Protein AF-I0ZAG9-F1 (afdb_monomer_lite)

Sequence (282 aa):
MAILCVGSPEVMTLVYKAVQRGYAVVAVGAHRGGDKWRCYQTHWPPEEYHEISGIIKVMKHLMTERKWWHLPRYAFGSSSGGCIALELALRFPLQASLSSQLQYFPPISRFLDFAGTVTRKIELKPYALTPQFFAGRMRGVSAEISQQIFARLQAIHVIDENGLCIWEKCENCWDPLYETVKSSLWDLFPQWEDLHYDAAFKEMLWASEGVHETTSEYTDDIIDFFEDTVSAAPSMAADHPALHGGSAAHESLAAAAFLDGRKSILPDMQRPNHRRMKALHD

Organism: Coccomyxa subellipsoidea (strain C-169) (NCBI:txid574566)

InterPro domains:
  IPR029058 Alpha/Beta hydrolase fold [G3DSA:3.40.50.1820] (6-167)
  IPR029058 Alpha/Beta hydrolase fold [SSF53474] (14-111)

Secondary structure (DSSP, 8-state):
--------HHHHHHHHHHHHTTPPP--------SSS--PPP--SS-TT-HHHHHHHHHHHHHHHHTTGGGS--EEEEETHHHHHHHHHHHHS--SEEEEE--SS--THHHHHHHTT-EEEEE-PPPPP--HHHHHHHSTT--HHHHHHHHHHHHHTTSB-TTS-B-S---TTSHHHHHHHHHHHHGGG-TTTTTTTHHHHHHHHHHHHHT-S---GGGHHHHHHHHHHHHHHS----S----SSS-THHHHHHHHHHHHHHTTTS----PPP----PPP---

Radius of gyration: 22.08 Å; chains: 1; bounding box: 64×38×60 Å

Foldseek 3Di:
DDDDDPDDPLVVLLVVVCVVVVDDDDDDAADPDDDDRDQQDQDPPPPDSVVLVVVQVVVVVCCVVVVVPQPAAEQEDEASSLSSQLVNLLVPPHLEYEYEADPDPDPSCVVSVVVNYHYDYDQDDADQLALCVCCVQAPPQDSVNSVLLQVLCVVLQQADPRRAGPDPPDPPCLVVVLVSSCVSCCVVCVPCPVRVVSVVVSVNSCSSVSHGDSGNVCSVVVVVVSVVSVVVDDNPPPPPPPPPDDPPPSVVVSVVVVVVCVVPPDDPCDDPDPDDDDDDDD

pLDDT: mean 76.98, std 20.06, range [24.48, 98.38]

Structure (mmCIF, N/CA/C/O backbone):
data_AF-I0ZAG9-F1
#
_entry.id   AF-I0ZAG9-F1
#
loop_
_atom_site.group_PDB
_atom_site.id
_atom_site.type_symbol
_atom_site.label_atom_id
_atom_site.label_alt_id
_atom_site.label_comp_id
_atom_site.label_asym_id
_atom_site.label_entity_id
_atom_site.label_seq_id
_atom_site.pdbx_PDB_ins_code
_atom_site.Cartn_x
_atom_site.Cartn_y
_atom_site.Cartn_z
_atom_site.occupancy
_atom_site.B_iso_or_equiv
_atom_site.auth_seq_id
_atom_site.auth_comp_id
_atom_site.auth_asym_id
_atom_site.auth_atom_id
_atom_site.pdbx_PDB_model_num
ATOM 1 N N . MET A 1 1 ? -20.455 18.352 2.635 1.00 24.48 1 MET A N 1
ATOM 2 C CA . MET A 1 1 ? -19.385 18.474 1.623 1.00 24.48 1 MET A CA 1
ATOM 3 C C . MET A 1 1 ? -18.602 17.169 1.636 1.00 24.48 1 MET A C 1
ATOM 5 O O . MET A 1 1 ? -17.934 16.908 2.625 1.00 24.48 1 MET A O 1
ATOM 9 N N . ALA A 1 2 ? -18.777 16.307 0.631 1.00 24.88 2 ALA A N 1
ATOM 10 C CA . ALA A 1 2 ? -18.029 15.054 0.525 1.00 24.88 2 ALA A CA 1
ATOM 11 C C . ALA A 1 2 ? -16.777 15.322 -0.315 1.00 24.88 2 ALA A C 1
ATOM 13 O O . ALA A 1 2 ? -16.885 15.659 -1.491 1.00 24.88 2 ALA A O 1
ATOM 14 N N . ILE A 1 3 ? -15.599 15.243 0.301 1.00 27.61 3 ILE A N 1
ATOM 15 C CA . ILE A 1 3 ? -14.334 15.263 -0.433 1.00 27.61 3 ILE A CA 1
ATOM 16 C C . ILE A 1 3 ? -14.136 13.836 -0.943 1.00 27.61 3 ILE A C 1
ATOM 18 O O . ILE A 1 3 ? -13.877 12.928 -0.158 1.00 27.61 3 ILE A O 1
ATOM 22 N N . LEU A 1 4 ? -14.329 13.631 -2.245 1.00 33.69 4 LEU A N 1
ATOM 23 C CA . LEU A 1 4 ? -14.059 12.357 -2.902 1.00 33.69 4 LEU A CA 1
ATOM 24 C C . LEU A 1 4 ? -12.537 12.220 -3.060 1.00 33.69 4 LEU A C 1
ATOM 26 O O . LEU A 1 4 ? -11.958 12.747 -4.007 1.00 33.69 4 LEU A O 1
ATOM 30 N N . CYS A 1 5 ? -11.874 11.545 -2.120 1.00 43.56 5 CYS A N 1
ATOM 31 C CA . CYS A 1 5 ? -10.565 10.964 -2.409 1.00 43.56 5 CYS A CA 1
ATOM 32 C C . CYS A 1 5 ? -10.791 9.827 -3.408 1.00 43.56 5 CYS A C 1
ATOM 34 O O . CYS A 1 5 ? -11.438 8.837 -3.071 1.00 43.56 5 CYS A O 1
ATOM 36 N N . VAL A 1 6 ? -10.277 9.966 -4.630 1.00 51.72 6 VAL A N 1
ATOM 37 C CA . VAL A 1 6 ? -10.147 8.825 -5.538 1.00 51.72 6 VAL A CA 1
ATOM 38 C C . VAL A 1 6 ? -9.018 7.972 -4.963 1.00 51.72 6 VAL A C 1
ATOM 40 O O . VAL A 1 6 ? -7.860 8.378 -5.008 1.00 51.72 6 VAL A O 1
ATOM 43 N N . GLY A 1 7 ? -9.368 6.866 -4.303 1.00 63.38 7 GLY A N 1
ATOM 44 C CA . GLY A 1 7 ? -8.381 5.913 -3.794 1.00 63.38 7 GLY A CA 1
ATOM 45 C C . GLY A 1 7 ? -7.591 5.288 -4.944 1.00 63.38 7 GLY A C 1
ATOM 46 O O . GLY A 1 7 ? -8.075 5.253 -6.077 1.00 63.38 7 GLY A O 1
ATOM 47 N N . SER A 1 8 ? -6.387 4.783 -4.662 1.00 73.69 8 SER A N 1
ATOM 48 C CA . SER A 1 8 ? -5.662 3.956 -5.633 1.00 73.69 8 SER A CA 1
ATOM 49 C C . SER A 1 8 ? -6.513 2.732 -6.026 1.00 73.69 8 SER A C 1
ATOM 51 O O . SER A 1 8 ? -7.407 2.345 -5.261 1.00 73.69 8 SER A O 1
ATOM 53 N N . PRO A 1 9 ? -6.287 2.102 -7.193 1.00 77.06 9 PRO A N 1
ATOM 54 C CA . PRO A 1 9 ? -7.020 0.897 -7.598 1.00 77.06 9 PRO A CA 1
ATOM 55 C C . PRO A 1 9 ? -7.047 -0.204 -6.524 1.00 77.06 9 PRO A C 1
ATOM 57 O O . PRO A 1 9 ? -8.051 -0.900 -6.358 1.00 77.06 9 PRO A O 1
ATOM 60 N N . GLU A 1 10 ? -5.979 -0.325 -5.743 1.00 81.88 10 GLU A N 1
ATOM 61 C CA . GLU A 1 10 ? -5.837 -1.287 -4.653 1.00 81.88 10 GLU A CA 1
ATOM 62 C C . GLU A 1 10 ? -6.733 -0.917 -3.469 1.00 81.88 10 GLU A C 1
ATOM 64 O O . GLU A 1 10 ? -7.493 -1.758 -2.987 1.00 81.88 10 GLU A O 1
ATOM 69 N N . VAL A 1 11 ? -6.737 0.358 -3.059 1.00 84.56 11 VAL A N 1
ATOM 70 C CA . VAL A 1 11 ? -7.664 0.864 -2.032 1.00 84.56 11 VAL A CA 1
ATOM 71 C C . VAL A 1 11 ? -9.111 0.701 -2.492 1.00 84.56 11 VAL A C 1
ATOM 73 O O . VAL A 1 11 ? -9.967 0.294 -1.710 1.00 84.56 11 VAL A O 1
ATOM 76 N N . MET A 1 12 ? -9.400 0.967 -3.766 1.00 88.06 12 MET A N 1
ATOM 77 C CA . MET A 1 12 ? -10.738 0.775 -4.326 1.00 88.06 12 MET A CA 1
ATOM 78 C C . MET A 1 12 ? -11.147 -0.699 -4.337 1.00 88.06 12 MET A C 1
ATOM 80 O O . MET A 1 12 ? -12.308 -1.000 -4.068 1.00 88.06 12 MET A O 1
ATOM 84 N N . THR A 1 13 ? -10.209 -1.618 -4.579 1.00 89.06 13 THR A N 1
ATOM 85 C CA . THR A 1 13 ? -10.463 -3.063 -4.489 1.00 89.06 13 THR A CA 1
ATOM 86 C C . THR A 1 13 ? -10.772 -3.485 -3.053 1.00 89.06 13 THR A C 1
ATOM 88 O O . THR A 1 13 ? -11.741 -4.214 -2.836 1.00 89.06 13 THR A O 1
ATOM 91 N N . LEU A 1 14 ? -10.020 -2.970 -2.073 1.00 89.75 14 LEU A N 1
ATOM 92 C CA . LEU A 1 14 ? -10.294 -3.173 -0.648 1.00 89.75 14 LEU A CA 1
ATOM 93 C C . LEU A 1 14 ? -11.691 -2.671 -0.266 1.00 89.75 14 LEU A C 1
ATOM 95 O O . LEU A 1 14 ? -12.472 -3.416 0.322 1.00 89.75 14 LEU A O 1
ATOM 99 N N . VAL A 1 15 ? -12.032 -1.435 -0.646 1.00 91.81 15 VAL A N 1
ATOM 100 C CA . VAL A 1 15 ? -13.360 -0.847 -0.401 1.00 91.81 15 VAL A CA 1
ATOM 101 C C . VAL A 1 15 ? -14.453 -1.698 -1.045 1.00 91.81 15 VAL A C 1
ATOM 103 O O . VAL A 1 15 ? -15.440 -2.019 -0.388 1.00 91.81 15 VAL A O 1
ATOM 106 N N . TYR A 1 16 ? -14.279 -2.080 -2.311 1.00 93.25 16 TYR A N 1
ATOM 107 C CA . TYR A 1 16 ? -15.258 -2.868 -3.053 1.00 93.25 16 TYR A CA 1
ATOM 108 C C . TYR A 1 16 ? -15.518 -4.221 -2.383 1.00 93.25 16 TYR A C 1
ATOM 110 O O . TYR A 1 16 ? -16.668 -4.539 -2.084 1.00 93.25 16 TYR A O 1
ATOM 118 N N . LYS A 1 17 ? -14.461 -4.982 -2.079 1.00 94.75 17 LYS A N 1
ATOM 119 C CA . LYS A 1 17 ? -14.576 -6.290 -1.421 1.00 94.75 17 LYS A CA 1
ATOM 120 C C . LYS A 1 17 ? -15.157 -6.180 -0.009 1.00 94.75 17 LYS A C 1
ATOM 122 O O . LYS A 1 17 ? -16.024 -6.971 0.352 1.00 94.75 17 LYS A O 1
ATOM 127 N N . ALA A 1 18 ? -14.762 -5.168 0.766 1.00 94.75 18 ALA A N 1
ATOM 128 C CA . ALA A 1 18 ? -15.335 -4.925 2.089 1.00 94.75 18 ALA A CA 1
ATOM 129 C C . ALA A 1 18 ? -16.843 -4.624 2.006 1.00 94.75 18 ALA A C 1
ATOM 131 O O . ALA A 1 18 ? -17.637 -5.222 2.732 1.00 94.75 18 ALA A O 1
ATOM 132 N N . VAL A 1 19 ? -17.270 -3.763 1.076 1.00 95.69 19 VAL A N 1
ATOM 133 C CA . VAL A 1 19 ? -18.697 -3.469 0.858 1.00 95.69 19 VAL A CA 1
ATOM 134 C C . VAL A 1 19 ? -19.464 -4.716 0.413 1.00 95.69 19 VAL A C 1
ATOM 136 O O . VAL A 1 19 ? -20.560 -4.960 0.917 1.00 95.69 19 VAL A O 1
ATOM 139 N N . GLN A 1 20 ? -18.895 -5.545 -0.472 1.00 96.31 20 GLN A N 1
ATOM 140 C CA . GLN A 1 20 ? -19.500 -6.826 -0.862 1.00 96.31 20 GLN A CA 1
ATOM 141 C C . GLN A 1 20 ? -19.696 -7.777 0.327 1.00 96.31 20 GLN A C 1
ATOM 143 O O . GLN A 1 20 ? -20.655 -8.547 0.335 1.00 96.31 20 GLN A O 1
ATOM 148 N N . ARG A 1 21 ? -18.831 -7.691 1.343 1.00 96.00 21 ARG A N 1
ATOM 149 C CA . ARG A 1 21 ? -18.928 -8.451 2.600 1.00 96.00 21 ARG A CA 1
ATOM 150 C C . ARG A 1 21 ? -19.760 -7.748 3.680 1.00 96.00 21 ARG A C 1
ATOM 152 O O . ARG A 1 21 ? -19.778 -8.179 4.826 1.00 96.00 21 ARG A O 1
ATOM 159 N N . GLY A 1 22 ? -20.485 -6.684 3.326 1.00 96.19 22 GLY A N 1
ATOM 160 C CA . GLY A 1 22 ? -21.439 -6.014 4.215 1.00 96.19 22 GLY A CA 1
ATOM 161 C C . GLY A 1 22 ? -20.834 -4.953 5.136 1.00 96.19 22 GLY A C 1
ATOM 162 O O . GLY A 1 22 ? -21.511 -4.488 6.053 1.00 96.19 22 GLY A O 1
ATOM 163 N N . TYR A 1 23 ? -19.588 -4.536 4.903 1.00 96.38 23 TYR A N 1
ATOM 164 C CA . TYR A 1 23 ? -18.950 -3.491 5.700 1.00 96.38 23 TYR A CA 1
ATOM 165 C C . TYR A 1 23 ? -19.402 -2.090 5.279 1.00 96.38 23 TYR A C 1
ATOM 167 O O . TYR A 1 23 ? -19.504 -1.765 4.094 1.00 96.38 23 TYR A O 1
ATOM 175 N N . ALA A 1 24 ? -19.566 -1.212 6.269 1.00 96.00 24 ALA A N 1
ATOM 176 C CA . ALA A 1 24 ? -19.534 0.228 6.049 1.00 96.00 24 ALA A CA 1
ATOM 177 C C . ALA A 1 24 ? -18.075 0.707 6.101 1.00 96.00 24 ALA A C 1
ATOM 179 O O . ALA A 1 24 ? -17.412 0.569 7.128 1.00 96.00 24 ALA A O 1
ATOM 180 N N . VAL A 1 25 ? -17.573 1.276 5.003 1.00 94.12 25 VAL A N 1
ATOM 181 C CA . VAL A 1 25 ? -16.166 1.692 4.892 1.00 94.12 25 VAL A CA 1
ATOM 182 C C . VAL A 1 25 ? -16.027 3.200 5.086 1.00 94.12 25 VAL A C 1
ATOM 184 O O . VAL A 1 25 ? -16.736 3.986 4.457 1.00 94.12 25 VAL A O 1
ATOM 187 N N . VAL A 1 26 ? -15.085 3.607 5.941 1.00 92.81 26 VAL A N 1
ATOM 188 C CA . VAL A 1 26 ? -14.745 5.013 6.195 1.00 92.81 26 VAL A CA 1
ATOM 189 C C . VAL A 1 26 ? -13.297 5.247 5.790 1.00 92.81 26 VAL A C 1
ATOM 191 O O . VAL A 1 26 ? -12.377 4.795 6.465 1.00 92.81 26 VAL A O 1
ATOM 194 N N . ALA A 1 27 ? -13.096 5.965 4.687 1.00 90.38 27 ALA A N 1
ATOM 195 C CA . ALA A 1 27 ? -11.771 6.402 4.271 1.00 90.38 27 ALA A CA 1
ATOM 196 C C . ALA A 1 27 ? -11.410 7.712 4.979 1.00 90.38 27 ALA A C 1
ATOM 198 O O . ALA A 1 27 ? -12.159 8.691 4.939 1.00 90.38 27 ALA A O 1
ATOM 199 N N . VAL A 1 28 ? -10.243 7.728 5.610 1.00 88.12 28 VAL A N 1
ATOM 200 C CA . VAL A 1 28 ? -9.684 8.898 6.280 1.00 88.12 28 VAL A CA 1
ATOM 201 C C . VAL A 1 28 ? -8.434 9.303 5.512 1.00 88.12 28 VAL A C 1
ATOM 203 O O . VAL A 1 28 ? -7.638 8.448 5.146 1.00 88.12 28 VAL A O 1
ATOM 206 N N . GLY A 1 29 ? -8.281 10.596 5.232 1.00 84.06 29 GLY A N 1
ATOM 207 C CA . GLY A 1 29 ? -7.072 11.150 4.620 1.00 84.06 29 GLY A CA 1
ATOM 208 C C . GLY A 1 29 ? -6.227 11.910 5.638 1.00 84.06 29 GLY A C 1
ATOM 209 O O . GLY A 1 29 ? -6.738 12.347 6.673 1.00 84.06 29 GLY A O 1
ATOM 210 N N . ALA A 1 30 ? -4.941 12.090 5.340 1.00 80.44 30 ALA A N 1
ATOM 211 C CA . ALA A 1 30 ? -4.077 12.980 6.107 1.00 80.44 30 ALA A CA 1
ATOM 212 C C . ALA A 1 30 ? -4.574 14.434 6.025 1.00 80.44 30 ALA A C 1
ATOM 214 O O . ALA A 1 30 ? -5.208 14.848 5.045 1.00 80.44 30 ALA A O 1
ATOM 215 N N . HIS A 1 31 ? -4.297 15.222 7.066 1.00 76.00 31 HIS A N 1
ATOM 216 C CA . HIS A 1 31 ? -4.686 16.627 7.097 1.00 76.00 31 HIS A CA 1
ATOM 217 C C . HIS A 1 31 ? -3.985 17.405 5.967 1.00 76.00 31 HIS A C 1
ATOM 219 O O . HIS A 1 31 ? -2.758 17.425 5.869 1.00 76.00 31 HIS A O 1
ATOM 225 N N . ARG A 1 32 ? -4.762 18.070 5.099 1.00 66.38 32 ARG A N 1
ATOM 226 C CA . ARG A 1 32 ? -4.228 18.907 4.011 1.00 66.38 32 ARG A CA 1
ATOM 227 C C . ARG A 1 32 ? -3.767 20.266 4.550 1.00 66.38 32 ARG A C 1
ATOM 229 O O . ARG A 1 32 ? -4.512 21.239 4.504 1.00 66.38 32 ARG A O 1
ATOM 236 N N . GLY A 1 33 ? -2.535 20.333 5.049 1.00 52.91 33 GLY A N 1
ATOM 237 C CA . GLY A 1 33 ? -1.841 21.592 5.340 1.00 52.91 33 GLY A CA 1
ATOM 238 C C . GLY A 1 33 ? -0.990 22.064 4.150 1.00 52.91 33 GLY A C 1
ATOM 239 O O . GLY A 1 33 ? 0.192 21.722 4.071 1.00 52.91 33 GLY A O 1
ATOM 240 N N . GLY A 1 34 ? -1.567 22.854 3.236 1.00 52.34 34 GLY A N 1
ATOM 241 C CA . GLY A 1 34 ? -0.883 23.418 2.053 1.00 52.34 34 GLY A CA 1
ATOM 242 C C . GLY A 1 34 ? -0.768 22.472 0.844 1.00 52.34 34 GLY A C 1
ATOM 243 O O . GLY A 1 34 ? -1.058 21.284 0.958 1.00 52.34 34 GLY A O 1
ATOM 244 N N . ASP A 1 35 ? -0.351 23.016 -0.310 1.00 47.56 35 ASP A N 1
ATOM 245 C CA . ASP A 1 35 ? -0.412 22.435 -1.677 1.00 47.56 35 ASP A CA 1
ATOM 246 C C . ASP A 1 35 ? 0.429 21.165 -1.944 1.00 47.56 35 ASP A C 1
ATOM 248 O O . ASP A 1 35 ? 0.822 20.897 -3.079 1.00 47.56 35 ASP A O 1
ATOM 252 N N . LYS A 1 36 ? 0.733 20.344 -0.936 1.00 54.84 36 LYS A N 1
ATOM 253 C CA . LYS A 1 36 ? 1.470 19.088 -1.132 1.00 54.84 36 LYS A CA 1
ATOM 254 C C . LYS A 1 36 ? 0.778 17.929 -0.431 1.00 54.84 36 LYS A C 1
ATOM 256 O O . LYS A 1 36 ? 0.351 18.044 0.715 1.00 54.84 36 LYS A O 1
ATOM 261 N N . TRP A 1 37 ? 0.690 16.804 -1.138 1.00 56.44 37 TRP A N 1
ATOM 262 C CA . TRP A 1 37 ? 0.334 15.502 -0.585 1.00 56.44 37 TRP A CA 1
ATOM 263 C C . TRP A 1 37 ? 1.239 15.210 0.615 1.00 56.44 37 TRP A C 1
ATOM 265 O O . TRP A 1 37 ? 2.457 15.145 0.463 1.00 56.44 37 TRP A O 1
ATOM 275 N N . ARG A 1 38 ? 0.665 15.094 1.817 1.00 68.25 38 ARG A N 1
ATOM 276 C CA . ARG A 1 38 ? 1.411 14.719 3.022 1.00 68.25 38 ARG A CA 1
ATOM 277 C C . ARG A 1 38 ? 1.011 13.310 3.433 1.00 68.25 38 ARG A C 1
ATOM 279 O O . ARG A 1 38 ? -0.178 13.016 3.531 1.00 68.25 38 ARG A O 1
ATOM 286 N N . CYS A 1 39 ? 2.011 12.464 3.665 1.00 76.19 39 CYS A N 1
ATOM 287 C CA . CYS A 1 39 ? 1.838 11.255 4.462 1.00 76.19 39 CYS A CA 1
ATOM 288 C C . CYS A 1 39 ? 1.379 11.639 5.872 1.00 76.19 39 CYS A C 1
ATOM 290 O O . CYS A 1 39 ? 1.571 12.781 6.304 1.00 76.19 39 CYS A O 1
ATOM 292 N N . TYR A 1 40 ? 0.800 10.685 6.595 1.00 81.56 40 TYR A N 1
ATOM 293 C CA . TYR A 1 40 ? 0.573 10.888 8.019 1.00 81.56 40 TYR A CA 1
ATOM 294 C C . TYR A 1 40 ? 1.904 11.093 8.735 1.00 81.56 40 TYR A C 1
ATOM 296 O O . TYR A 1 40 ? 2.921 10.512 8.345 1.00 81.56 40 TYR A O 1
ATOM 304 N N . GLN A 1 41 ? 1.902 11.907 9.786 1.00 77.00 41 GLN A N 1
ATOM 305 C CA . GLN A 1 41 ? 3.044 11.970 10.688 1.00 77.00 41 GLN A CA 1
ATOM 306 C C . GLN A 1 41 ? 3.346 10.558 11.221 1.00 77.00 41 GLN A C 1
ATOM 308 O O . GLN A 1 41 ? 2.427 9.829 11.560 1.00 77.00 41 GLN A O 1
ATOM 313 N N . THR A 1 42 ? 4.615 10.143 11.246 1.00 72.12 42 THR A N 1
ATOM 314 C CA . THR A 1 42 ? 5.039 8.810 11.738 1.00 72.12 42 THR A CA 1
ATOM 315 C C . THR A 1 42 ? 6.031 8.885 12.897 1.00 72.12 42 THR A C 1
ATOM 317 O O . THR A 1 42 ? 6.491 7.858 13.394 1.00 72.12 42 THR A O 1
ATOM 320 N N . HIS A 1 43 ? 6.373 10.095 13.351 1.00 72.81 43 HIS A N 1
ATOM 321 C CA . HIS A 1 43 ? 7.330 10.307 14.434 1.00 72.81 43 HIS A CA 1
ATOM 322 C C . HIS A 1 43 ? 6.827 9.690 15.738 1.00 72.81 43 HIS A C 1
ATOM 324 O O . HIS A 1 43 ? 5.681 9.894 16.119 1.00 72.81 43 HIS A O 1
ATOM 330 N N . TRP A 1 44 ? 7.696 8.972 16.443 1.00 63.62 44 TRP A N 1
ATOM 331 C CA . TRP A 1 44 ? 7.408 8.385 17.748 1.00 63.62 44 TRP A CA 1
ATOM 332 C C . TRP A 1 44 ? 8.368 8.966 18.800 1.00 63.62 44 TRP A C 1
ATOM 334 O O . TRP A 1 44 ? 9.561 9.082 18.505 1.00 63.62 44 TRP A O 1
ATOM 344 N N . PRO A 1 45 ? 7.916 9.290 20.029 1.00 63.50 45 PRO A N 1
ATOM 345 C CA . PRO A 1 45 ? 6.572 9.094 20.584 1.00 63.50 45 PRO A CA 1
ATOM 346 C C . PRO A 1 45 ? 5.517 10.077 20.037 1.00 63.50 45 PRO A C 1
ATOM 348 O O . PRO A 1 45 ? 5.866 11.150 19.548 1.00 63.50 45 PRO A O 1
ATOM 351 N N . PRO A 1 46 ? 4.219 9.732 20.119 1.00 62.06 46 PRO A N 1
ATOM 352 C CA . PRO A 1 46 ? 3.153 10.397 19.377 1.00 62.06 46 PRO A CA 1
ATOM 353 C C . PRO A 1 46 ? 2.598 11.662 20.034 1.00 62.06 46 PRO A C 1
ATOM 355 O O . PRO A 1 46 ? 1.397 11.934 19.947 1.00 62.06 46 PRO A O 1
ATOM 358 N N . GLU A 1 47 ? 3.457 12.427 20.701 1.00 60.12 47 GLU A N 1
ATOM 359 C CA . GLU A 1 47 ? 3.055 13.529 21.583 1.00 60.12 47 GLU A CA 1
ATOM 360 C C . GLU A 1 47 ? 2.307 14.650 20.821 1.00 60.12 47 GLU A C 1
ATOM 362 O O . GLU A 1 47 ? 1.561 15.406 21.435 1.00 60.12 47 GLU A O 1
ATOM 367 N N . GLU A 1 48 ? 2.372 14.676 19.479 1.00 64.31 48 GLU A N 1
ATOM 368 C CA . GLU A 1 48 ? 1.682 15.662 18.630 1.00 64.31 48 GLU A CA 1
ATOM 369 C C . GLU A 1 48 ? 1.033 15.082 17.351 1.00 64.31 48 GLU A C 1
ATOM 371 O O . GLU A 1 48 ? 1.010 15.736 16.306 1.00 64.31 48 GLU A O 1
ATOM 376 N N . TYR A 1 49 ? 0.462 13.868 17.392 1.00 72.38 49 TYR A N 1
ATOM 377 C CA . TYR A 1 49 ? -0.406 13.405 16.288 1.00 72.38 49 TYR A CA 1
ATOM 378 C C . TYR A 1 49 ? -1.728 14.178 16.289 1.00 72.38 49 TYR A C 1
ATOM 380 O O . TYR A 1 49 ? -2.771 13.700 16.754 1.00 72.38 49 TYR A O 1
ATOM 388 N N . HIS A 1 50 ? -1.682 15.399 15.772 1.00 79.56 50 HIS A N 1
ATOM 389 C CA . HIS A 1 50 ? -2.838 16.266 15.618 1.00 79.56 50 HIS A CA 1
ATOM 390 C C . HIS A 1 50 ? -3.920 15.593 14.758 1.00 79.56 50 HIS A C 1
ATOM 392 O O . HIS A 1 50 ? -5.111 15.759 15.047 1.00 79.56 50 HIS A O 1
ATOM 398 N N . GLU A 1 51 ? -3.537 14.749 13.790 1.00 85.50 51 GLU A N 1
ATOM 399 C CA . GLU A 1 51 ? -4.480 14.000 12.960 1.00 85.50 51 GLU A CA 1
ATOM 400 C C . GLU A 1 51 ? -5.335 13.042 13.791 1.00 85.50 51 GLU A C 1
ATOM 402 O O . GLU A 1 51 ? -6.551 13.034 13.621 1.00 85.50 51 GLU A O 1
ATOM 407 N N . ILE A 1 52 ? -4.754 12.296 14.738 1.00 88.50 52 ILE A N 1
ATOM 408 C CA . ILE A 1 52 ? -5.489 11.286 15.520 1.00 88.50 52 ILE A CA 1
ATOM 409 C C . ILE A 1 52 ? -6.660 11.910 16.285 1.00 88.50 52 ILE A C 1
ATOM 411 O O . ILE A 1 52 ? -7.764 11.362 16.278 1.00 88.50 52 ILE A O 1
ATOM 415 N N . SER A 1 53 ? -6.462 13.085 16.888 1.00 88.44 53 SER A N 1
ATOM 416 C CA . SER A 1 53 ? -7.544 13.794 17.586 1.00 88.44 53 SER A CA 1
ATOM 417 C C . SER A 1 53 ? -8.699 14.166 16.642 1.00 88.44 53 SER A C 1
ATOM 419 O O . SER A 1 53 ? -9.875 13.986 16.979 1.00 88.44 53 SER A O 1
ATOM 421 N N . GLY A 1 54 ? -8.371 14.614 15.426 1.00 90.00 54 GLY A N 1
ATOM 422 C CA . GLY A 1 54 ? -9.337 14.924 14.376 1.00 90.00 54 GLY A CA 1
ATOM 423 C C . GLY A 1 54 ? -10.080 13.680 13.893 1.00 90.00 54 GLY A C 1
ATOM 424 O O . GLY A 1 54 ? -11.308 13.703 13.792 1.00 90.00 54 GLY A O 1
ATOM 425 N N . ILE A 1 55 ? -9.358 12.579 13.674 1.00 91.50 55 ILE A N 1
ATOM 426 C CA . ILE A 1 55 ? -9.919 11.286 13.261 1.00 91.50 55 ILE A CA 1
ATOM 427 C C . ILE A 1 55 ? -10.906 10.779 14.312 1.00 91.50 55 ILE A C 1
ATOM 429 O O . ILE A 1 55 ? -12.049 10.476 13.978 1.00 91.50 55 ILE A O 1
ATOM 433 N N . ILE A 1 56 ? -10.523 10.773 15.592 1.00 93.19 56 ILE A N 1
ATOM 434 C CA . ILE A 1 56 ? -11.401 10.353 16.694 1.00 93.19 56 ILE A CA 1
ATOM 435 C C . ILE A 1 56 ? -12.663 11.217 16.749 1.00 93.19 56 ILE A C 1
ATOM 437 O O . ILE A 1 56 ? -13.763 10.687 16.916 1.00 93.19 56 ILE A O 1
ATOM 441 N N . LYS A 1 57 ? -12.534 12.540 16.591 1.00 93.50 57 LYS A N 1
ATOM 442 C CA . LYS A 1 57 ? -13.684 13.454 16.577 1.00 93.50 57 LYS A CA 1
ATOM 443 C C . LYS A 1 57 ? -14.655 13.119 15.441 1.00 93.50 57 LYS A C 1
ATOM 445 O O . LYS A 1 57 ? -15.859 13.036 15.685 1.00 93.50 57 LYS A O 1
ATOM 450 N N . VAL A 1 58 ? -14.142 12.897 14.229 1.00 92.12 58 VAL A N 1
ATOM 451 C CA . VAL A 1 58 ? -14.953 12.521 13.057 1.00 92.12 58 VAL A CA 1
ATOM 452 C C . VAL A 1 58 ? -15.612 11.159 13.263 1.00 92.12 58 VAL A C 1
ATOM 454 O O . VAL A 1 58 ? -16.817 11.033 13.051 1.00 92.12 58 VAL A O 1
ATOM 457 N N . MET A 1 59 ? -14.868 10.166 13.752 1.00 94.38 59 MET A N 1
ATOM 458 C CA . MET A 1 59 ? -15.397 8.828 14.022 1.00 94.38 59 MET A CA 1
ATOM 459 C C . MET A 1 59 ? -16.507 8.869 15.075 1.00 94.38 59 MET A C 1
ATOM 461 O O . MET A 1 59 ? -17.587 8.340 14.833 1.00 94.38 59 MET A O 1
ATOM 465 N N . LYS A 1 60 ? -16.312 9.563 16.206 1.00 94.62 60 LYS A N 1
ATOM 466 C CA . LYS A 1 60 ? -17.355 9.728 17.239 1.00 94.62 60 LYS A CA 1
ATOM 467 C C . LYS A 1 60 ? -18.625 10.370 16.681 1.00 94.62 60 LYS A C 1
ATOM 469 O O . LYS A 1 60 ? -19.728 9.927 17.008 1.00 94.62 60 LYS A O 1
ATOM 474 N N . HIS A 1 61 ? -18.470 11.400 15.850 1.00 94.75 61 HIS A N 1
ATOM 475 C CA . HIS A 1 61 ? -19.596 12.063 15.200 1.00 94.75 61 HIS A CA 1
ATOM 476 C C . HIS A 1 61 ? -20.349 11.094 14.280 1.00 94.75 61 HIS A C 1
ATOM 478 O O . HIS A 1 61 ? -21.548 10.895 14.469 1.00 94.75 61 HIS A O 1
ATOM 484 N N . LEU A 1 62 ? -19.635 10.418 13.376 1.00 94.56 62 LEU A N 1
ATOM 485 C CA . LEU A 1 62 ? -20.209 9.469 12.424 1.00 94.56 62 LEU A CA 1
ATOM 486 C C . LEU A 1 62 ? -20.903 8.291 13.119 1.00 94.56 62 LEU A C 1
ATOM 488 O O . LEU A 1 62 ? -22.037 7.960 12.779 1.00 94.56 62 LEU A O 1
ATOM 492 N N . MET A 1 63 ? -20.260 7.684 14.122 1.00 93.81 63 MET A N 1
ATOM 493 C CA . MET A 1 63 ? -20.836 6.566 14.880 1.00 93.81 63 MET A CA 1
ATOM 494 C C . MET A 1 63 ? -22.136 6.966 15.582 1.00 93.81 63 MET A C 1
ATOM 496 O O . MET A 1 63 ? -23.075 6.174 15.650 1.00 93.81 63 MET A O 1
ATOM 500 N N . THR A 1 64 ? -22.209 8.202 16.081 1.00 94.88 64 THR A N 1
ATOM 501 C CA . THR A 1 64 ? -23.403 8.729 16.751 1.00 94.88 64 THR A CA 1
ATOM 502 C C . THR A 1 64 ? -24.512 9.026 15.747 1.00 94.88 64 THR A C 1
ATOM 504 O O . THR A 1 64 ? -25.628 8.539 15.912 1.00 94.88 64 THR A O 1
ATOM 507 N N . GLU A 1 65 ? -24.201 9.766 14.681 1.00 95.94 65 GLU A N 1
ATOM 508 C CA . GLU A 1 65 ? -25.163 10.141 13.638 1.00 95.94 65 GLU A CA 1
ATOM 509 C C . GLU A 1 65 ? -25.773 8.906 12.957 1.00 95.94 65 GLU A C 1
ATOM 511 O O . GLU A 1 65 ? -26.978 8.847 12.716 1.00 95.94 65 GLU A O 1
ATOM 516 N N . ARG A 1 66 ? -24.952 7.882 12.697 1.00 96.25 66 ARG A N 1
ATOM 517 C CA . ARG A 1 66 ? -25.367 6.641 12.028 1.00 96.25 66 ARG A CA 1
ATOM 518 C C . ARG A 1 66 ? -25.830 5.540 12.981 1.00 96.25 66 ARG A C 1
ATOM 520 O O . ARG A 1 66 ? -26.250 4.485 12.517 1.00 96.25 66 ARG A O 1
ATOM 527 N N . LYS A 1 67 ? -25.786 5.779 14.298 1.00 96.19 67 LYS A N 1
ATOM 528 C CA . LYS A 1 67 ? -26.109 4.800 15.352 1.00 96.19 67 LYS A CA 1
ATOM 529 C C . LYS A 1 67 ? -25.279 3.506 15.262 1.00 96.19 67 LYS A C 1
ATOM 531 O O . LYS A 1 67 ? -25.777 2.432 15.577 1.00 96.19 67 LYS A O 1
ATOM 536 N N . TRP A 1 68 ? -24.010 3.596 14.867 1.00 95.25 68 TRP A N 1
ATOM 537 C CA . TRP A 1 68 ? -23.114 2.452 14.619 1.00 95.25 68 TRP A CA 1
ATOM 538 C C . TRP A 1 68 ? -22.299 1.987 15.833 1.00 95.25 68 TRP A C 1
ATOM 540 O O . TRP A 1 68 ? -21.509 1.058 15.721 1.00 95.25 68 TRP A O 1
ATOM 550 N N . TRP A 1 69 ? -22.498 2.572 17.016 1.00 94.38 69 TRP A N 1
ATOM 551 C CA . TRP A 1 69 ? -21.759 2.196 18.232 1.00 94.38 69 TRP A CA 1
ATOM 552 C C . TRP A 1 69 ? -21.880 0.716 18.634 1.00 94.38 69 TRP A C 1
ATOM 554 O O . TRP A 1 69 ? -21.001 0.195 19.317 1.00 94.38 69 TRP A O 1
ATOM 564 N N . HIS A 1 70 ? -22.935 0.033 18.192 1.00 93.06 70 HIS A N 1
ATOM 565 C CA . HIS A 1 70 ? -23.153 -1.392 18.443 1.00 93.06 70 HIS A CA 1
ATOM 566 C C . HIS A 1 70 ? -22.437 -2.316 17.441 1.00 93.06 70 HIS A C 1
ATOM 568 O O . HIS A 1 70 ? -22.413 -3.524 17.650 1.00 93.06 70 HIS A O 1
ATOM 574 N N . LEU A 1 71 ? -21.882 -1.778 16.350 1.00 94.12 71 LEU A N 1
ATOM 575 C CA . LEU A 1 71 ? -21.217 -2.564 15.311 1.00 94.12 71 LEU A CA 1
ATOM 576 C C . LEU A 1 71 ? -19.734 -2.787 15.642 1.00 94.12 71 LEU A C 1
ATOM 578 O O . LEU A 1 71 ? -19.115 -1.893 16.229 1.00 94.12 71 LEU A O 1
ATOM 582 N N . PRO A 1 72 ? -19.136 -3.916 15.218 1.00 94.38 72 PRO A N 1
ATOM 583 C CA . PRO A 1 72 ? -17.688 -4.088 15.231 1.00 94.38 72 PRO A CA 1
ATOM 584 C C . PRO A 1 72 ? -16.978 -3.015 14.396 1.00 94.38 72 PRO A C 1
ATOM 586 O O . PRO A 1 72 ? -17.519 -2.497 13.416 1.00 94.38 72 PRO A O 1
ATOM 589 N N . ARG A 1 73 ? -15.762 -2.660 14.802 1.00 94.62 73 ARG A N 1
ATOM 590 C CA . ARG A 1 73 ? -14.954 -1.574 14.252 1.00 94.62 73 ARG A CA 1
ATOM 591 C C . ARG A 1 73 ? -13.517 -2.039 14.112 1.00 94.62 73 ARG A C 1
ATOM 593 O O . ARG A 1 73 ? -12.910 -2.532 15.063 1.00 94.62 73 ARG A O 1
ATOM 600 N N . TYR A 1 74 ? -12.970 -1.783 12.936 1.00 95.94 74 TYR A N 1
ATOM 601 C CA . TYR A 1 74 ? -11.616 -2.162 12.576 1.00 95.94 74 TYR A CA 1
ATOM 602 C C . TYR A 1 74 ? -10.883 -0.968 11.990 1.00 95.94 74 TYR A C 1
ATOM 604 O O . TYR A 1 74 ? -11.509 -0.066 11.426 1.00 95.94 74 TYR A O 1
ATOM 612 N N . ALA A 1 75 ? -9.561 -0.976 12.107 1.00 94.94 75 ALA A N 1
ATOM 613 C CA . ALA A 1 75 ? -8.705 -0.053 11.379 1.00 94.94 75 ALA A CA 1
ATOM 614 C C . ALA A 1 75 ? -7.709 -0.826 10.522 1.00 94.94 75 ALA A C 1
ATOM 616 O O . ALA A 1 75 ? -7.147 -1.834 10.946 1.00 94.94 75 ALA A O 1
ATOM 617 N N . PHE A 1 76 ? -7.488 -0.316 9.318 1.00 93.62 76 PHE A N 1
ATOM 618 C CA . PHE A 1 76 ? -6.467 -0.791 8.403 1.00 93.62 76 PHE A CA 1
ATOM 619 C C . PHE A 1 76 ? -5.668 0.401 7.885 1.00 93.62 76 PHE A C 1
ATOM 621 O O . PHE A 1 76 ? -6.246 1.446 7.578 1.00 93.62 76 PHE A O 1
ATOM 628 N N . GLY A 1 77 ? -4.358 0.229 7.743 1.00 90.75 77 GLY A N 1
ATOM 629 C CA . GLY A 1 77 ? -3.526 1.167 7.005 1.00 90.75 77 GLY A CA 1
ATOM 630 C C . GLY A 1 77 ? -2.207 0.548 6.555 1.00 90.75 77 GLY A C 1
ATOM 631 O O . GLY A 1 77 ? -1.734 -0.424 7.139 1.00 90.75 77 GLY A O 1
ATOM 632 N N . SER A 1 78 ? -1.605 1.144 5.526 1.00 86.06 78 SER A N 1
ATOM 633 C CA . SER A 1 78 ? -0.265 0.790 5.048 1.00 86.06 78 SER A CA 1
ATOM 634 C C . SER A 1 78 ? 0.731 1.902 5.359 1.00 86.06 78 SER A C 1
ATOM 636 O O . SER A 1 78 ? 0.352 3.079 5.360 1.00 86.06 78 SER A O 1
ATOM 638 N N . SER A 1 79 ? 1.990 1.549 5.637 1.00 82.00 79 SER A N 1
ATOM 639 C CA . SER A 1 79 ? 3.075 2.509 5.898 1.00 82.00 79 SER A CA 1
ATOM 640 C C . SER A 1 79 ? 2.682 3.541 6.972 1.00 82.00 79 SER A C 1
ATOM 642 O O . SER A 1 79 ? 2.298 3.158 8.079 1.00 82.00 79 SER A O 1
ATOM 644 N N . SER A 1 80 ? 2.704 4.843 6.665 1.00 82.50 80 SER A N 1
ATOM 645 C CA . SER A 1 80 ? 2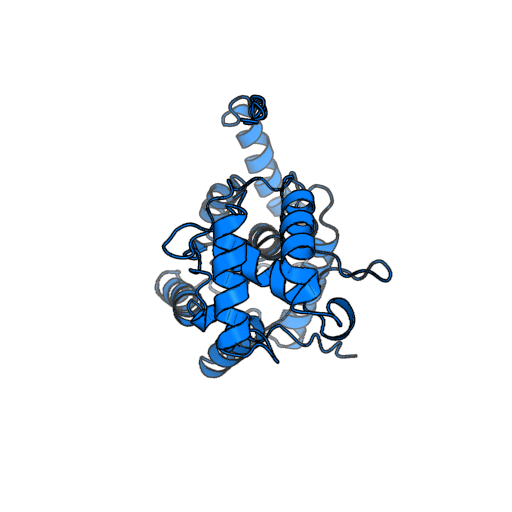.274 5.903 7.588 1.00 82.50 80 SER A CA 1
ATOM 646 C C . SER A 1 80 ? 0.813 5.769 8.038 1.00 82.50 80 SER A C 1
ATOM 648 O O . SER A 1 80 ? 0.492 6.047 9.193 1.00 82.50 80 SER A O 1
ATOM 650 N N . GLY A 1 81 ? -0.072 5.263 7.173 1.00 87.38 81 GLY A N 1
ATOM 651 C CA . GLY A 1 81 ? -1.448 4.925 7.541 1.00 87.38 81 GLY A CA 1
ATOM 652 C C . GLY A 1 81 ? -1.523 3.740 8.507 1.00 87.38 81 GLY A C 1
ATOM 653 O O . GLY A 1 81 ? -2.404 3.701 9.361 1.00 87.38 81 GLY A O 1
ATOM 654 N N . GLY A 1 82 ? -0.574 2.805 8.419 1.00 87.69 82 GLY A N 1
ATOM 655 C CA . GLY A 1 82 ? -0.426 1.699 9.363 1.00 87.69 82 GLY A CA 1
ATOM 656 C C . GLY A 1 82 ? -0.067 2.185 10.768 1.00 87.69 82 GLY A C 1
ATOM 657 O O . GLY A 1 82 ? -0.671 1.732 11.739 1.00 87.69 82 GLY A O 1
ATOM 658 N N . CYS A 1 83 ? 0.839 3.168 10.888 1.00 84.75 83 CYS A N 1
ATOM 659 C CA . CYS A 1 83 ? 1.109 3.838 12.170 1.00 84.75 83 CYS A CA 1
ATOM 660 C C . CYS A 1 83 ? -0.176 4.437 12.751 1.00 84.75 83 CYS A C 1
ATOM 662 O O . CYS A 1 83 ? -0.507 4.196 13.909 1.00 84.75 83 CYS A O 1
ATOM 664 N N . ILE A 1 84 ? -0.935 5.165 11.929 1.00 88.12 84 ILE A N 1
ATOM 665 C CA . ILE A 1 84 ? -2.195 5.791 12.345 1.00 88.12 84 ILE A CA 1
ATOM 666 C C . ILE A 1 84 ? -3.244 4.768 12.772 1.00 88.12 84 ILE A C 1
ATOM 668 O O . ILE A 1 84 ? -3.937 5.004 13.758 1.00 88.12 84 ILE A O 1
ATOM 672 N N . ALA A 1 85 ? -3.367 3.638 12.075 1.00 91.06 85 ALA A N 1
ATOM 673 C CA . ALA A 1 85 ? -4.308 2.582 12.442 1.00 91.06 85 ALA A CA 1
ATOM 674 C C . ALA A 1 85 ? -3.989 1.986 13.825 1.00 91.06 85 ALA A C 1
ATOM 676 O O . ALA A 1 85 ? -4.901 1.716 14.613 1.00 91.06 85 ALA A O 1
ATOM 677 N N . LEU A 1 86 ? -2.703 1.814 14.146 1.00 88.94 86 LEU A N 1
ATOM 678 C CA . LEU A 1 86 ? -2.257 1.320 15.452 1.00 88.94 86 LEU A CA 1
ATOM 679 C C . LEU A 1 86 ? -2.430 2.377 16.555 1.00 88.94 86 LEU A C 1
ATOM 681 O O . LEU A 1 86 ? -2.928 2.063 17.633 1.00 88.94 86 LEU A O 1
ATOM 685 N N . GLU A 1 87 ? -2.097 3.639 16.284 1.00 88.06 87 GLU A N 1
ATOM 686 C CA . GLU A 1 87 ? -2.327 4.751 17.221 1.00 88.06 87 GLU A CA 1
ATOM 687 C C . GLU A 1 87 ? -3.811 4.974 17.513 1.00 88.06 87 GLU A C 1
ATOM 689 O O . GLU A 1 87 ? -4.212 5.234 18.651 1.00 88.06 87 GLU A O 1
ATOM 694 N N . LEU A 1 88 ? -4.650 4.867 16.482 1.00 90.56 88 LEU A N 1
ATOM 695 C CA . LEU A 1 88 ? -6.091 4.988 16.630 1.00 90.56 88 LEU A CA 1
ATOM 696 C C . LEU A 1 88 ? -6.625 3.892 17.550 1.00 90.56 88 LEU A C 1
ATOM 698 O O . LEU A 1 88 ? -7.441 4.186 18.419 1.00 90.56 88 LEU A O 1
ATOM 702 N N . ALA A 1 89 ? -6.127 2.664 17.408 1.00 91.19 89 ALA A N 1
ATOM 703 C CA . ALA A 1 89 ? -6.518 1.542 18.249 1.00 91.19 89 ALA A CA 1
ATOM 704 C C . ALA A 1 89 ? -6.178 1.731 19.737 1.00 91.19 89 ALA A C 1
ATOM 706 O O . ALA A 1 89 ? -6.911 1.248 20.593 1.00 91.19 89 ALA A O 1
ATOM 707 N N . LEU A 1 90 ? -5.136 2.502 20.071 1.00 88.62 90 LEU A N 1
ATOM 708 C CA . LEU A 1 90 ? -4.837 2.843 21.468 1.00 88.62 90 LEU A CA 1
ATOM 709 C C . LEU A 1 90 ? -5.835 3.834 22.087 1.00 88.62 90 LEU A C 1
ATOM 711 O O . LEU A 1 90 ? -5.925 3.938 23.310 1.00 88.62 90 LEU A O 1
ATOM 715 N N . ARG A 1 91 ? -6.531 4.626 21.265 1.00 90.06 91 ARG A N 1
ATOM 716 C CA . ARG A 1 91 ? -7.292 5.813 21.708 1.00 90.06 91 ARG A CA 1
ATOM 717 C C . ARG A 1 91 ? -8.773 5.763 21.330 1.00 90.06 91 ARG A C 1
ATOM 719 O O . ARG A 1 91 ? -9.546 6.643 21.719 1.00 90.06 91 ARG A O 1
ATOM 726 N N . PHE A 1 92 ? -9.176 4.759 20.563 1.00 92.38 92 PHE A N 1
ATOM 727 C CA . PHE A 1 92 ? -10.531 4.568 20.072 1.00 92.38 92 PHE A CA 1
ATOM 728 C C . PHE A 1 92 ? -10.898 3.080 20.131 1.00 92.38 92 PHE A C 1
ATOM 730 O O . PHE A 1 92 ? -10.066 2.249 19.778 1.00 92.38 92 PHE A O 1
ATOM 737 N N . PRO A 1 93 ? -12.122 2.722 20.564 1.00 91.94 93 PRO A N 1
ATOM 738 C CA . PRO A 1 93 ? -12.491 1.327 20.784 1.00 91.94 93 PRO A CA 1
ATOM 739 C C . PRO A 1 93 ? -12.639 0.579 19.452 1.00 91.94 93 PRO A C 1
ATOM 741 O O . PRO A 1 93 ? -13.688 0.653 18.799 1.00 91.94 93 PRO A O 1
ATOM 744 N N . LEU A 1 94 ? -11.589 -0.147 19.076 1.00 92.19 94 LEU A N 1
ATOM 745 C CA . LEU A 1 94 ? -11.530 -1.044 17.925 1.00 92.19 94 LEU A CA 1
ATOM 746 C C . LEU A 1 94 ? -11.430 -2.495 18.406 1.00 92.19 94 LEU A C 1
ATOM 748 O O . LEU A 1 94 ? -10.818 -2.766 19.434 1.00 92.19 94 LEU A O 1
ATOM 752 N N . GLN A 1 95 ? -12.024 -3.426 17.662 1.00 92.31 95 GLN A N 1
ATOM 753 C CA . GLN A 1 95 ? -11.888 -4.864 17.926 1.00 92.31 95 GLN A CA 1
ATOM 754 C C . GLN A 1 95 ? -10.559 -5.402 17.387 1.00 92.31 95 GLN A C 1
ATOM 756 O O . GLN A 1 95 ? -9.910 -6.233 18.021 1.00 92.31 95 GLN A O 1
ATOM 761 N N . ALA A 1 96 ? -10.132 -4.895 16.231 1.00 92.31 96 ALA A N 1
ATOM 762 C CA . ALA A 1 96 ? -8.855 -5.253 15.638 1.00 92.31 96 ALA A CA 1
ATOM 763 C C . ALA A 1 96 ? -8.257 -4.087 14.850 1.00 92.31 96 ALA A C 1
ATOM 765 O O . ALA A 1 96 ? -8.967 -3.212 14.340 1.00 92.31 96 ALA A O 1
ATOM 766 N N . SER A 1 97 ? -6.933 -4.095 14.739 1.00 91.94 97 SER A N 1
ATOM 767 C CA . SER A 1 97 ? -6.185 -3.156 13.911 1.00 91.94 97 SER A CA 1
ATOM 768 C C . SER A 1 97 ? -5.138 -3.908 13.104 1.00 91.94 97 SER A C 1
ATOM 770 O O . SER A 1 97 ? -4.396 -4.733 13.638 1.00 91.94 97 SER A O 1
ATOM 772 N N . LEU A 1 98 ? -5.095 -3.648 11.803 1.00 90.50 98 LEU A N 1
ATOM 773 C CA . LEU A 1 98 ? -4.155 -4.278 10.890 1.00 90.50 98 LEU A CA 1
ATOM 774 C C . LEU A 1 98 ? -3.266 -3.221 10.249 1.00 90.50 98 LEU A C 1
ATOM 776 O O . LEU A 1 98 ? -3.734 -2.180 9.787 1.00 90.50 98 LEU A O 1
ATOM 780 N N . SER A 1 99 ? -1.975 -3.526 10.191 1.00 87.75 99 SER A N 1
ATOM 781 C CA . SER A 1 99 ? -1.000 -2.709 9.483 1.00 87.75 99 SER A CA 1
ATOM 782 C C . SER A 1 99 ? -0.266 -3.548 8.443 1.00 87.75 99 SER A C 1
ATOM 784 O O . SER A 1 99 ? 0.278 -4.612 8.762 1.00 87.75 99 SER A O 1
ATOM 786 N N . SER A 1 100 ? -0.239 -3.081 7.196 1.00 82.94 100 SER A N 1
ATOM 787 C CA . SER A 1 100 ? 0.663 -3.623 6.181 1.00 82.94 100 SER A CA 1
ATOM 788 C C . SER A 1 100 ? 1.957 -2.813 6.167 1.00 82.94 100 SER A C 1
ATOM 790 O O . SER A 1 100 ? 1.947 -1.587 6.069 1.00 82.94 100 SER A O 1
ATOM 792 N N . GLN A 1 101 ? 3.084 -3.523 6.256 1.00 68.69 101 GLN A N 1
ATOM 793 C CA . GLN A 1 101 ? 4.422 -2.971 6.009 1.00 68.69 101 GLN A CA 1
ATOM 794 C C . GLN A 1 101 ? 4.794 -1.719 6.815 1.00 68.69 101 GLN A C 1
ATOM 796 O O . GLN A 1 101 ? 5.119 -0.662 6.277 1.00 68.69 101 GLN A O 1
ATOM 801 N N . LEU A 1 102 ? 4.873 -1.879 8.130 1.00 60.72 102 LEU A N 1
ATOM 802 C CA . LEU A 1 102 ? 5.710 -1.005 8.941 1.00 60.72 102 LEU A CA 1
ATOM 803 C C . LEU A 1 102 ? 7.151 -1.514 8.879 1.00 60.72 102 LEU A C 1
ATOM 805 O O . LEU A 1 102 ? 7.450 -2.567 9.449 1.00 60.72 102 LEU A O 1
ATOM 809 N N . GLN A 1 103 ? 8.038 -0.780 8.193 1.00 56.03 103 GLN A N 1
ATOM 810 C CA . GLN A 1 103 ? 9.490 -0.993 8.325 1.00 56.03 103 GLN A CA 1
ATOM 811 C C . GLN A 1 103 ? 9.921 -0.829 9.787 1.00 56.03 103 GLN A C 1
ATOM 813 O O . GLN A 1 103 ? 10.784 -1.555 10.274 1.00 56.03 103 GLN A O 1
ATOM 818 N N . TYR A 1 104 ? 9.231 0.051 10.513 1.00 61.62 104 TYR A N 1
ATOM 819 C CA . TYR A 1 104 ? 9.371 0.226 11.944 1.00 61.62 104 TYR A CA 1
ATOM 820 C C . TYR A 1 104 ? 8.026 -0.052 12.610 1.00 61.62 104 TYR A C 1
ATOM 822 O O . TYR A 1 104 ? 7.158 0.814 12.650 1.00 61.62 104 TYR A O 1
ATOM 830 N N . PHE A 1 105 ? 7.815 -1.282 13.080 1.00 62.19 105 PHE A N 1
ATOM 831 C CA . PHE A 1 105 ? 6.680 -1.590 13.948 1.00 62.19 105 PHE A CA 1
ATOM 832 C C . PHE A 1 105 ? 7.080 -1.096 15.345 1.00 62.19 105 PHE A C 1
ATOM 834 O O . PHE A 1 105 ? 7.911 -1.753 15.982 1.00 62.19 105 PHE A O 1
ATOM 841 N N . PRO A 1 106 ? 6.595 0.068 15.831 1.00 61.69 106 PRO A N 1
ATOM 842 C CA . PRO A 1 106 ? 6.907 0.472 17.193 1.00 61.69 106 PRO A CA 1
ATOM 843 C C . PRO A 1 106 ? 6.463 -0.648 18.150 1.00 61.69 106 PRO A C 1
ATOM 845 O O . PRO A 1 106 ? 5.572 -1.427 17.803 1.00 61.69 106 PRO A O 1
ATOM 848 N N . PRO A 1 107 ? 7.006 -0.737 19.376 1.00 64.81 107 PRO A N 1
ATOM 849 C CA . PRO A 1 107 ? 6.607 -1.739 20.380 1.00 64.81 107 PRO A CA 1
ATOM 850 C C . PRO A 1 107 ? 5.124 -1.649 20.820 1.00 64.81 107 PRO A C 1
ATOM 852 O O . PRO A 1 107 ? 4.722 -2.265 21.804 1.00 64.81 107 PRO A O 1
ATOM 855 N N . ILE A 1 108 ? 4.309 -0.896 20.078 1.00 70.12 108 ILE A N 1
ATOM 856 C CA . ILE A 1 108 ? 2.888 -0.631 20.230 1.00 70.12 108 ILE A CA 1
ATOM 857 C C . ILE A 1 108 ? 2.017 -1.886 20.128 1.00 70.12 108 ILE A C 1
ATOM 859 O O . ILE A 1 108 ? 1.008 -1.938 20.822 1.00 70.12 108 ILE A O 1
ATOM 863 N N . SER A 1 109 ? 2.397 -2.912 19.347 1.00 69.44 109 SER A N 1
ATOM 864 C CA . SER A 1 109 ? 1.610 -4.164 19.265 1.00 69.44 109 SER A CA 1
ATOM 865 C C . SER A 1 109 ? 1.396 -4.770 20.641 1.00 69.44 109 SER A C 1
ATOM 867 O O . SER A 1 109 ? 0.277 -5.126 20.986 1.00 69.44 109 SER A O 1
ATOM 869 N N . ARG A 1 110 ? 2.447 -4.793 21.469 1.00 72.81 110 ARG A N 1
ATOM 870 C CA . ARG A 1 110 ? 2.355 -5.329 22.830 1.00 72.81 110 ARG A CA 1
ATOM 871 C C . ARG A 1 110 ? 1.355 -4.552 23.683 1.00 72.81 110 ARG A C 1
ATOM 873 O O . ARG A 1 110 ? 0.639 -5.154 24.469 1.00 72.81 110 ARG A O 1
ATOM 880 N N . PHE A 1 111 ? 1.291 -3.229 23.531 1.00 76.19 111 PHE A N 1
ATOM 881 C CA . PHE A 1 1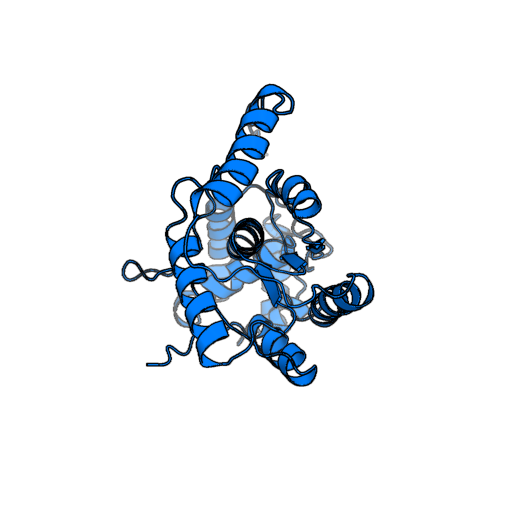11 ? 0.319 -2.398 24.248 1.00 76.19 111 PHE A CA 1
ATOM 882 C C . PHE A 1 111 ? -1.112 -2.605 23.742 1.00 76.19 111 PHE A C 1
ATOM 884 O O . PHE A 1 111 ? -2.051 -2.547 24.533 1.00 76.19 111 PHE A O 1
ATOM 891 N N . LEU A 1 112 ? -1.282 -2.868 22.447 1.00 77.62 112 LEU A N 1
ATOM 892 C CA . LEU A 1 112 ? -2.590 -3.124 21.845 1.00 77.62 112 LEU A CA 1
ATOM 893 C C . LEU A 1 112 ? -3.179 -4.461 22.297 1.00 77.62 112 LEU A C 1
ATOM 895 O O . LEU A 1 112 ? -4.362 -4.504 22.634 1.00 77.62 112 LEU A O 1
ATOM 899 N N . ASP A 1 113 ? -2.343 -5.493 22.434 1.00 75.94 113 ASP A N 1
ATOM 900 C CA . ASP A 1 113 ? -2.764 -6.776 23.001 1.00 75.94 113 ASP A CA 1
ATOM 901 C C . ASP A 1 113 ? -3.279 -6.596 24.445 1.00 75.94 113 ASP A C 1
ATOM 903 O O . ASP A 1 113 ? -4.322 -7.139 24.810 1.00 75.94 113 ASP A O 1
ATOM 907 N N . PHE A 1 114 ? -2.616 -5.755 25.256 1.00 68.25 114 PHE A N 1
ATOM 908 C CA . PHE A 1 114 ? -3.101 -5.397 26.599 1.00 68.25 114 PHE A CA 1
ATOM 909 C C . PHE A 1 114 ? -4.418 -4.611 26.583 1.00 68.25 114 PHE A C 1
ATOM 911 O O . PHE A 1 114 ? -5.220 -4.746 27.506 1.00 68.25 114 PHE A O 1
ATOM 918 N N . ALA A 1 115 ? -4.657 -3.800 25.552 1.00 76.94 115 ALA A N 1
ATOM 919 C CA . ALA A 1 115 ? -5.907 -3.065 25.371 1.00 76.94 115 ALA A CA 1
ATOM 920 C C . ALA A 1 115 ? -7.050 -3.942 24.819 1.00 76.94 115 ALA A C 1
ATOM 922 O O . ALA A 1 115 ? -8.144 -3.434 24.573 1.00 76.94 115 ALA A O 1
ATOM 923 N N . GLY A 1 116 ? -6.810 -5.244 24.609 1.00 81.12 116 GLY A N 1
ATOM 924 C CA . GLY A 1 116 ? -7.780 -6.173 24.031 1.00 81.12 116 GLY A CA 1
ATOM 925 C C . GLY A 1 116 ? -8.009 -5.972 22.532 1.00 81.12 116 GLY A C 1
ATOM 926 O O . GLY A 1 116 ? -8.963 -6.525 21.991 1.00 81.12 116 GLY A O 1
ATOM 927 N N . THR A 1 117 ? -7.162 -5.186 21.857 1.00 85.25 117 THR A N 1
ATOM 928 C CA . THR A 1 117 ? -7.205 -5.044 20.399 1.00 85.25 117 THR A CA 1
ATOM 929 C C . THR A 1 117 ? -6.283 -6.071 19.767 1.00 85.25 117 THR A C 1
ATOM 931 O O . THR A 1 117 ? -5.075 -6.046 19.989 1.00 85.25 117 THR A O 1
ATOM 934 N N . VAL A 1 118 ? -6.835 -6.931 18.914 1.00 88.19 118 VAL A N 1
ATOM 935 C CA . VAL A 1 118 ? -6.021 -7.893 18.167 1.00 88.19 118 VAL A CA 1
ATOM 936 C C . VAL A 1 118 ? -5.273 -7.165 17.055 1.00 88.19 118 VAL A C 1
ATOM 938 O O . VAL A 1 118 ? -5.875 -6.425 16.270 1.00 88.19 118 VAL A O 1
ATOM 941 N N . THR A 1 119 ? -3.965 -7.397 16.959 1.00 86.81 119 THR A N 1
ATOM 942 C CA . THR A 1 119 ? -3.142 -6.832 15.888 1.00 86.81 119 THR A CA 1
ATOM 943 C C . THR A 1 119 ? -2.564 -7.902 14.976 1.00 86.81 119 THR A C 1
ATOM 945 O O . THR A 1 119 ? -2.202 -8.994 15.411 1.00 86.81 119 THR A O 1
ATOM 948 N N . ARG A 1 120 ? -2.471 -7.590 13.682 1.00 87.75 120 ARG A N 1
ATOM 949 C CA . ARG A 1 120 ? -1.768 -8.420 12.698 1.00 87.75 120 ARG A CA 1
ATOM 950 C C . ARG A 1 120 ? -0.914 -7.527 11.810 1.00 87.75 120 ARG A C 1
ATOM 952 O O . ARG A 1 120 ? -1.345 -6.456 11.383 1.00 87.75 120 ARG A O 1
ATOM 959 N N . LYS A 1 121 ? 0.307 -7.980 11.537 1.00 86.56 121 LYS A N 1
ATOM 960 C CA . LYS A 1 121 ? 1.162 -7.415 10.495 1.00 86.56 121 LYS A CA 1
ATOM 961 C C . LYS A 1 121 ? 1.017 -8.284 9.255 1.00 86.56 121 LYS A C 1
ATOM 963 O O . LYS A 1 121 ? 1.183 -9.498 9.351 1.00 86.56 121 LYS A O 1
ATOM 968 N N . ILE A 1 122 ? 0.737 -7.669 8.111 1.00 85.06 122 ILE A N 1
ATOM 969 C CA . ILE A 1 122 ? 0.868 -8.349 6.819 1.00 85.06 122 ILE A CA 1
ATOM 970 C C . ILE A 1 122 ? 2.222 -7.983 6.224 1.00 85.06 122 ILE A C 1
ATOM 972 O O . ILE A 1 122 ? 2.561 -6.804 6.071 1.00 85.06 122 ILE A O 1
ATOM 976 N N . GLU A 1 123 ? 3.000 -9.013 5.910 1.00 83.06 123 GLU A N 1
ATOM 977 C CA . GLU A 1 123 ? 4.255 -8.892 5.181 1.00 83.06 123 GLU A CA 1
ATOM 978 C C . GLU A 1 123 ? 3.982 -9.191 3.712 1.00 83.06 123 GLU A C 1
ATOM 980 O O . GLU A 1 123 ? 3.671 -10.329 3.356 1.00 83.06 123 GLU A O 1
ATOM 985 N N . LEU A 1 124 ? 4.063 -8.165 2.861 1.00 83.25 124 LEU A N 1
ATOM 986 C CA . LEU A 1 124 ? 3.953 -8.396 1.425 1.00 83.25 124 LEU A CA 1
ATOM 987 C C . LEU A 1 124 ? 5.271 -8.949 0.906 1.00 83.25 124 LEU A C 1
ATOM 989 O O . LEU A 1 124 ? 6.356 -8.532 1.327 1.00 83.25 124 LEU A O 1
ATOM 993 N N . LYS A 1 125 ? 5.153 -9.882 -0.030 1.00 87.06 125 LYS A N 1
ATOM 994 C CA . LYS A 1 125 ? 6.306 -10.406 -0.746 1.00 87.06 125 LYS A CA 1
ATOM 995 C C . LYS A 1 125 ? 6.768 -9.377 -1.783 1.00 87.06 125 LYS A C 1
ATOM 997 O O . LYS A 1 125 ? 5.917 -8.739 -2.399 1.00 87.06 125 LYS A O 1
ATOM 1002 N N . PRO A 1 126 ? 8.083 -9.223 -1.989 1.00 88.62 126 PRO A N 1
ATOM 1003 C CA . PRO A 1 126 ? 8.592 -8.371 -3.052 1.00 88.62 126 PRO A CA 1
ATOM 1004 C C . PRO A 1 126 ? 8.131 -8.862 -4.432 1.00 88.62 126 PRO A C 1
ATOM 1006 O O . PRO A 1 126 ? 8.113 -10.072 -4.685 1.00 88.62 126 PRO A O 1
ATOM 1009 N N . TYR A 1 127 ? 7.770 -7.938 -5.324 1.00 90.12 127 TYR A N 1
ATOM 1010 C CA . TYR A 1 127 ? 7.449 -8.269 -6.713 1.00 90.12 127 TYR A CA 1
ATOM 1011 C C . TYR A 1 127 ? 8.715 -8.371 -7.563 1.00 90.12 127 TYR A C 1
ATOM 1013 O O . TYR A 1 127 ? 9.561 -7.482 -7.553 1.00 90.12 127 TYR A O 1
ATOM 1021 N N . ALA A 1 128 ? 8.808 -9.420 -8.377 1.00 94.75 128 ALA A N 1
ATOM 1022 C CA . ALA A 1 128 ? 9.819 -9.477 -9.423 1.00 94.75 128 ALA A CA 1
ATOM 1023 C C . ALA A 1 128 ? 9.474 -8.475 -10.539 1.00 94.75 128 ALA A C 1
ATOM 1025 O O . ALA A 1 128 ? 8.432 -8.587 -11.196 1.00 94.75 128 ALA A O 1
ATOM 1026 N N . LEU A 1 129 ? 10.369 -7.520 -10.783 1.00 95.06 129 LEU A N 1
ATOM 1027 C CA . LEU A 1 129 ? 10.285 -6.517 -11.841 1.00 95.06 129 LEU A CA 1
ATOM 1028 C C . LEU A 1 129 ? 10.604 -7.127 -13.207 1.00 95.06 129 LEU A C 1
ATOM 1030 O O . LEU A 1 129 ? 11.605 -6.802 -13.825 1.00 95.06 129 LEU A O 1
ATOM 1034 N N . THR A 1 130 ? 9.766 -8.044 -13.680 1.00 97.06 130 THR A N 1
ATOM 1035 C CA . THR A 1 130 ? 9.939 -8.736 -14.968 1.00 97.06 130 THR A CA 1
ATOM 1036 C C . THR A 1 130 ? 9.477 -7.883 -16.162 1.00 97.06 130 THR A C 1
ATOM 1038 O O . THR A 1 130 ? 8.683 -6.952 -15.994 1.00 97.06 130 THR A O 1
ATOM 1041 N N . PRO A 1 131 ? 9.859 -8.219 -17.410 1.00 97.69 131 PRO A N 1
ATOM 1042 C CA . PRO A 1 131 ? 9.292 -7.568 -18.596 1.00 97.69 131 PRO A CA 1
ATOM 1043 C C . PRO A 1 131 ? 7.753 -7.610 -18.642 1.00 97.69 131 PRO A C 1
ATOM 1045 O O . PRO A 1 131 ? 7.112 -6.656 -19.088 1.00 97.69 131 PRO A O 1
ATOM 1048 N N . GLN A 1 132 ? 7.143 -8.700 -18.164 1.00 96.88 132 GLN A N 1
ATOM 1049 C CA . GLN A 1 132 ? 5.689 -8.850 -18.066 1.00 96.88 132 GLN A CA 1
ATOM 1050 C C . GLN A 1 132 ? 5.091 -7.900 -17.025 1.00 96.88 132 GLN A C 1
ATOM 1052 O O . GLN A 1 132 ? 4.026 -7.334 -17.269 1.00 96.88 132 GLN A O 1
ATOM 1057 N N . PHE A 1 133 ? 5.781 -7.687 -15.902 1.00 93.81 133 PHE A N 1
ATOM 1058 C CA . PHE A 1 133 ? 5.364 -6.740 -14.870 1.00 93.81 133 PHE A CA 1
ATOM 1059 C C . PHE A 1 133 ? 5.267 -5.314 -15.430 1.00 93.81 133 PHE A C 1
ATOM 1061 O O . PHE A 1 133 ? 4.216 -4.680 -15.311 1.00 93.81 133 PHE A O 1
ATOM 1068 N N . PHE A 1 134 ? 6.308 -4.839 -16.124 1.00 94.31 134 PHE A N 1
ATOM 1069 C CA . PHE A 1 134 ? 6.312 -3.498 -16.722 1.00 94.31 134 PHE A CA 1
ATOM 1070 C C . PHE A 1 134 ? 5.239 -3.335 -17.802 1.00 94.31 134 PHE A C 1
ATOM 1072 O O . PHE A 1 134 ? 4.455 -2.392 -17.745 1.00 94.31 134 PHE A O 1
ATOM 1079 N N . ALA A 1 135 ? 5.154 -4.269 -18.755 1.00 94.19 135 ALA A N 1
ATOM 1080 C CA . ALA A 1 135 ? 4.167 -4.194 -19.835 1.00 94.19 135 ALA A CA 1
ATOM 1081 C C . ALA A 1 135 ? 2.716 -4.281 -19.320 1.00 94.19 135 ALA A C 1
ATOM 1083 O O . ALA A 1 135 ? 1.810 -3.707 -19.921 1.00 94.19 135 ALA A O 1
ATOM 1084 N N . GLY A 1 136 ? 2.489 -4.993 -18.211 1.00 90.75 136 GLY A N 1
ATOM 1085 C CA . GLY A 1 136 ? 1.167 -5.140 -17.603 1.00 90.75 136 GLY A CA 1
ATOM 1086 C C . GLY A 1 136 ? 0.730 -3.953 -16.740 1.00 90.75 136 GLY A C 1
ATOM 1087 O O . GLY A 1 136 ? -0.470 -3.706 -16.630 1.00 90.75 136 GLY A O 1
ATOM 1088 N N . ARG A 1 137 ? 1.672 -3.222 -16.125 1.00 87.19 137 ARG A N 1
ATOM 1089 C CA . ARG A 1 137 ? 1.363 -2.140 -15.168 1.00 87.19 137 ARG A CA 1
ATOM 1090 C C . ARG A 1 137 ? 1.619 -0.732 -15.700 1.00 87.19 137 ARG A C 1
ATOM 1092 O O . ARG A 1 137 ? 0.997 0.212 -15.219 1.00 87.19 137 ARG A O 1
ATOM 1099 N N . MET A 1 138 ? 2.484 -0.565 -16.698 1.00 88.81 138 MET A N 1
ATOM 1100 C CA . MET A 1 138 ? 2.823 0.751 -17.236 1.00 88.81 138 MET A CA 1
ATOM 1101 C C . MET A 1 138 ? 2.111 1.018 -18.559 1.00 88.81 138 MET A C 1
ATOM 1103 O O . MET A 1 138 ? 2.359 0.376 -19.582 1.00 88.81 138 MET A O 1
ATOM 1107 N N . ARG A 1 139 ? 1.242 2.031 -18.566 1.00 88.00 139 ARG A N 1
ATOM 1108 C CA . ARG A 1 139 ? 0.549 2.457 -19.784 1.00 88.00 139 ARG A CA 1
ATOM 1109 C C . ARG A 1 139 ? 1.564 2.913 -20.835 1.00 88.00 139 ARG A C 1
ATOM 1111 O O . ARG A 1 139 ? 2.385 3.771 -20.556 1.00 88.00 139 ARG A O 1
ATOM 1118 N N . GLY A 1 140 ? 1.450 2.388 -22.055 1.00 89.25 140 GLY A N 1
ATOM 1119 C CA . GLY A 1 140 ? 2.304 2.786 -23.180 1.00 89.25 140 GLY A CA 1
ATOM 1120 C C . GLY A 1 140 ? 3.642 2.045 -23.268 1.00 89.25 140 GLY A C 1
ATOM 1121 O O . GLY A 1 140 ? 4.372 2.253 -24.233 1.00 89.25 140 GLY A O 1
ATOM 1122 N N . VAL A 1 141 ? 3.944 1.145 -22.328 1.00 93.25 141 VAL A N 1
ATOM 1123 C CA . VAL A 1 141 ? 5.135 0.292 -22.393 1.00 93.25 141 VAL A CA 1
ATOM 1124 C C . VAL A 1 141 ? 4.838 -0.942 -23.242 1.00 93.25 141 VAL A C 1
ATOM 1126 O O . VAL A 1 141 ? 4.043 -1.801 -22.867 1.00 93.25 141 VAL A O 1
ATOM 1129 N N . SER A 1 142 ? 5.474 -1.027 -24.412 1.00 95.56 142 SER A N 1
ATOM 1130 C CA . SER A 1 142 ? 5.405 -2.215 -25.267 1.00 95.56 142 SER A CA 1
ATOM 1131 C C . SER A 1 142 ? 6.227 -3.371 -24.683 1.00 95.56 142 SER A C 1
ATOM 1133 O O . SER A 1 142 ? 7.083 -3.167 -23.823 1.00 95.56 142 SER A O 1
ATOM 1135 N N . ALA A 1 143 ? 6.019 -4.588 -25.195 1.00 97.00 143 ALA A N 1
ATOM 1136 C CA . ALA A 1 143 ? 6.828 -5.751 -24.816 1.00 97.00 143 ALA A CA 1
ATOM 1137 C C . ALA A 1 143 ? 8.327 -5.572 -25.134 1.00 97.00 143 ALA A C 1
ATOM 1139 O O . ALA A 1 143 ? 9.179 -6.113 -24.439 1.00 97.00 143 ALA A O 1
ATOM 1140 N N . GLU A 1 144 ? 8.656 -4.814 -26.181 1.00 97.75 144 GLU A N 1
ATOM 1141 C CA . GLU A 1 144 ? 10.043 -4.510 -26.540 1.00 97.75 144 GLU A CA 1
ATOM 1142 C C . GLU A 1 144 ? 10.661 -3.498 -25.569 1.00 97.75 144 GLU A C 1
ATOM 1144 O O . GLU A 1 144 ? 11.769 -3.708 -25.077 1.00 97.75 144 GLU A O 1
ATOM 1149 N N . ILE A 1 145 ? 9.927 -2.432 -25.230 1.00 96.50 145 ILE A N 1
ATOM 1150 C CA . ILE A 1 145 ? 10.385 -1.446 -24.243 1.00 96.50 145 ILE A CA 1
ATOM 1151 C C . ILE A 1 145 ? 10.539 -2.113 -22.871 1.00 96.50 145 ILE A C 1
ATOM 1153 O O . ILE A 1 145 ? 11.539 -1.880 -22.199 1.00 96.50 145 ILE A O 1
ATOM 1157 N N . SER A 1 146 ? 9.618 -2.992 -22.460 1.00 97.31 146 SER A N 1
ATOM 1158 C CA . SER A 1 146 ? 9.724 -3.665 -21.161 1.00 97.31 146 SER A CA 1
ATOM 1159 C C . SER A 1 146 ? 10.939 -4.586 -21.042 1.00 97.31 146 SER A C 1
ATOM 1161 O O . SER A 1 146 ? 11.547 -4.649 -19.972 1.00 97.31 146 SER A O 1
ATOM 1163 N N . GLN A 1 147 ? 11.340 -5.255 -22.127 1.00 98.38 147 GLN A N 1
ATOM 1164 C CA . GLN A 1 147 ? 12.591 -6.019 -22.164 1.00 98.38 147 GLN A CA 1
ATOM 1165 C C . GLN A 1 147 ? 13.814 -5.110 -22.014 1.00 98.38 147 GLN A C 1
ATOM 1167 O O . GLN A 1 147 ? 14.742 -5.450 -21.281 1.00 98.38 147 GLN A O 1
ATOM 1172 N N . GLN A 1 148 ? 13.806 -3.939 -22.658 1.00 98.19 148 GLN A N 1
ATOM 1173 C CA . GLN A 1 148 ? 14.894 -2.967 -22.531 1.00 98.19 148 GLN A CA 1
ATOM 1174 C C . GLN A 1 148 ? 14.989 -2.385 -21.117 1.00 98.19 148 GLN A C 1
ATOM 1176 O O . GLN A 1 148 ? 16.098 -2.257 -20.603 1.00 98.19 148 GLN A O 1
ATOM 1181 N N . ILE A 1 149 ? 13.856 -2.089 -20.467 1.00 97.19 149 ILE A N 1
ATOM 1182 C CA . ILE A 1 149 ? 13.831 -1.667 -19.056 1.00 97.19 149 ILE A CA 1
ATOM 1183 C C . ILE A 1 149 ? 14.494 -2.739 -18.190 1.00 97.19 149 ILE A C 1
ATOM 1185 O O . ILE A 1 149 ? 15.433 -2.436 -17.460 1.00 97.19 149 ILE A O 1
ATOM 1189 N N . PHE A 1 150 ? 14.044 -3.992 -18.307 1.00 97.62 150 PHE A N 1
ATOM 1190 C CA . PHE A 1 150 ? 14.567 -5.107 -17.517 1.00 97.62 150 PHE A CA 1
ATOM 1191 C C . PHE A 1 150 ? 16.083 -5.266 -17.669 1.00 97.62 150 PHE A C 1
ATOM 1193 O O . PHE A 1 150 ? 16.811 -5.249 -16.678 1.00 97.62 150 PHE A O 1
ATOM 1200 N N . ALA A 1 151 ? 16.563 -5.332 -18.914 1.00 98.12 151 ALA A N 1
ATOM 1201 C CA . ALA A 1 151 ? 17.983 -5.487 -19.208 1.00 98.12 151 ALA A CA 1
ATOM 1202 C C . ALA A 1 151 ? 18.824 -4.325 -18.654 1.00 98.12 151 ALA A C 1
ATOM 1204 O O . ALA A 1 151 ? 19.925 -4.540 -18.149 1.00 98.12 151 ALA A O 1
ATOM 1205 N N . ARG A 1 152 ? 18.307 -3.092 -18.712 1.00 97.75 152 ARG A N 1
ATOM 1206 C CA . ARG A 1 152 ? 19.006 -1.920 -18.174 1.00 97.75 152 ARG A CA 1
ATOM 1207 C C . ARG A 1 152 ? 19.047 -1.932 -16.655 1.00 97.75 152 ARG A C 1
ATOM 1209 O O . ARG A 1 152 ? 20.122 -1.725 -16.106 1.00 97.75 152 ARG A O 1
ATOM 1216 N N . LEU A 1 153 ? 17.935 -2.239 -15.985 1.00 96.38 153 LEU A N 1
ATOM 1217 C CA . LEU A 1 153 ? 17.898 -2.361 -14.524 1.00 96.38 153 LEU A CA 1
ATOM 1218 C C . LEU A 1 153 ? 18.861 -3.441 -14.010 1.00 96.38 153 LEU A C 1
ATOM 1220 O O . LEU A 1 153 ? 19.507 -3.230 -12.985 1.00 96.38 153 LEU A O 1
ATOM 1224 N N . GLN A 1 154 ? 19.012 -4.553 -14.735 1.00 96.75 154 GLN A N 1
ATOM 1225 C CA . GLN A 1 154 ? 20.039 -5.559 -14.444 1.00 96.75 154 GLN A CA 1
ATOM 1226 C C . GLN A 1 154 ? 21.455 -5.011 -14.652 1.00 96.75 154 GLN A C 1
ATOM 1228 O O . GLN A 1 154 ? 22.318 -5.182 -13.793 1.00 96.75 154 GLN A O 1
ATOM 1233 N N . ALA A 1 155 ? 21.693 -4.312 -15.766 1.00 97.00 155 ALA A N 1
ATOM 1234 C CA . ALA A 1 155 ? 23.002 -3.747 -16.096 1.00 97.00 155 ALA A CA 1
ATOM 1235 C C . ALA A 1 155 ? 23.479 -2.686 -15.089 1.00 97.00 155 ALA A C 1
ATOM 1237 O O . ALA A 1 155 ? 24.681 -2.558 -14.870 1.00 97.00 155 ALA A O 1
ATOM 1238 N N . ILE A 1 156 ? 22.557 -1.943 -14.466 1.00 95.31 156 ILE A N 1
ATOM 1239 C CA . ILE A 1 156 ? 22.865 -0.985 -13.391 1.00 95.31 156 ILE A CA 1
ATOM 1240 C C . ILE A 1 156 ? 22.719 -1.584 -11.981 1.00 95.31 156 ILE A C 1
ATOM 1242 O O . ILE A 1 156 ? 22.717 -0.837 -11.005 1.00 95.31 156 ILE A O 1
ATOM 1246 N N . HIS A 1 157 ? 22.611 -2.913 -11.862 1.00 94.38 157 HIS A N 1
ATOM 1247 C CA . HIS A 1 157 ? 22.535 -3.645 -10.592 1.00 94.38 157 HIS A CA 1
ATOM 1248 C C . HIS A 1 157 ? 21.409 -3.178 -9.654 1.00 94.38 157 HIS A C 1
ATOM 125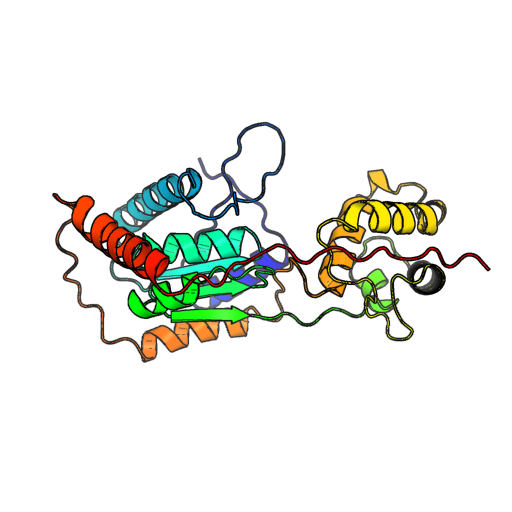0 O O . HIS A 1 157 ? 21.570 -3.136 -8.436 1.00 94.38 157 HIS A O 1
ATOM 1256 N N . VAL A 1 158 ? 20.252 -2.833 -10.219 1.00 93.00 158 VAL A N 1
ATOM 1257 C CA . VAL A 1 158 ? 19.038 -2.545 -9.438 1.00 93.00 158 VAL A CA 1
ATOM 1258 C C . VAL A 1 158 ? 18.279 -3.833 -9.137 1.00 93.00 158 VAL A C 1
ATOM 1260 O O . VAL A 1 158 ? 17.756 -3.993 -8.037 1.00 93.00 158 VAL A O 1
ATOM 1263 N N . ILE A 1 159 ? 18.265 -4.769 -10.089 1.00 95.31 159 ILE A N 1
ATOM 1264 C CA . ILE A 1 159 ? 17.616 -6.077 -9.956 1.00 95.31 159 ILE A CA 1
ATOM 1265 C C . ILE A 1 159 ? 18.563 -7.225 -10.330 1.00 95.31 159 ILE A C 1
ATOM 1267 O O . ILE A 1 159 ? 19.496 -7.029 -11.111 1.00 95.31 159 ILE A O 1
ATOM 1271 N N . ASP A 1 160 ? 18.308 -8.418 -9.788 1.00 95.62 160 ASP A N 1
ATOM 1272 C CA . ASP A 1 160 ? 19.023 -9.660 -10.118 1.00 95.62 160 ASP A CA 1
ATOM 1273 C C . ASP A 1 160 ? 18.524 -10.325 -11.422 1.00 95.62 160 ASP A C 1
ATOM 1275 O O . ASP A 1 160 ? 17.676 -9.796 -12.154 1.00 95.62 160 ASP A O 1
ATOM 1279 N N . GLU A 1 161 ? 19.041 -11.519 -11.732 1.00 96.88 161 GLU A N 1
ATOM 1280 C CA . GLU A 1 161 ? 18.602 -12.329 -12.875 1.00 96.88 161 GLU A CA 1
ATOM 1281 C C . GLU A 1 161 ? 17.114 -12.725 -12.832 1.00 96.88 161 GLU A C 1
ATOM 1283 O O . GLU A 1 161 ? 16.515 -12.970 -13.881 1.00 96.88 161 GLU A O 1
ATOM 1288 N N . ASN A 1 162 ? 16.507 -12.746 -11.643 1.00 96.44 162 ASN A N 1
ATOM 1289 C CA . ASN A 1 162 ? 15.105 -13.094 -11.411 1.00 96.44 162 ASN A CA 1
ATOM 1290 C C . ASN A 1 162 ? 14.191 -11.857 -11.367 1.00 96.44 162 ASN A C 1
ATOM 1292 O O . ASN A 1 162 ? 12.973 -11.997 -11.237 1.00 96.44 162 ASN A O 1
ATOM 1296 N N . GLY A 1 163 ? 14.756 -10.653 -11.487 1.00 95.38 163 GLY A N 1
ATOM 1297 C CA . GLY A 1 163 ? 14.034 -9.390 -11.394 1.00 95.38 163 GLY A CA 1
ATOM 1298 C C . GLY A 1 163 ? 13.728 -8.939 -9.968 1.00 95.38 163 GLY A C 1
ATOM 1299 O O . GLY A 1 163 ? 12.906 -8.041 -9.791 1.00 95.38 163 GLY A O 1
ATOM 1300 N N . LEU A 1 164 ? 14.339 -9.546 -8.954 1.00 93.88 164 LEU A N 1
ATOM 1301 C CA . LEU A 1 164 ? 14.208 -9.104 -7.569 1.00 93.88 164 LEU A CA 1
ATOM 1302 C C . LEU A 1 164 ? 15.149 -7.933 -7.314 1.00 93.88 164 LEU A C 1
ATOM 1304 O O . LEU A 1 164 ? 16.292 -7.946 -7.769 1.00 93.88 164 LEU A O 1
ATOM 1308 N N . CYS A 1 165 ? 14.670 -6.926 -6.584 1.00 91.25 165 CYS A N 1
ATOM 1309 C CA . CYS A 1 165 ? 15.512 -5.806 -6.193 1.00 91.25 165 CYS A CA 1
ATOM 1310 C C . CYS A 1 165 ? 16.630 -6.298 -5.265 1.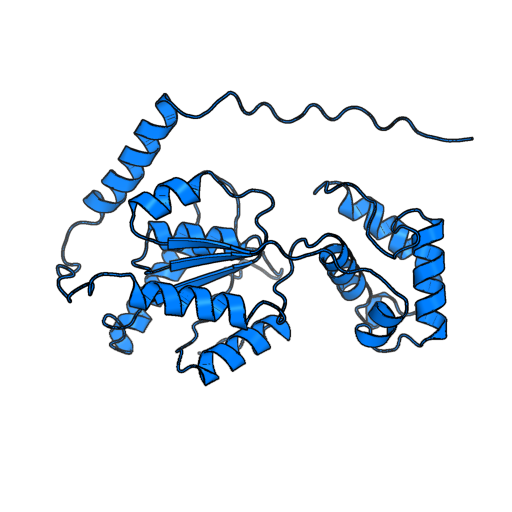00 91.25 165 CYS A C 1
ATOM 1312 O O . CYS A 1 165 ? 16.386 -7.029 -4.304 1.00 91.25 165 CYS A O 1
ATOM 1314 N N . ILE A 1 166 ? 17.867 -5.931 -5.596 1.00 90.00 166 ILE A N 1
ATOM 1315 C CA . ILE A 1 166 ? 19.066 -6.295 -4.822 1.00 90.00 166 ILE A CA 1
ATOM 1316 C C . ILE A 1 166 ? 19.584 -5.138 -3.975 1.00 90.00 166 ILE A C 1
ATOM 1318 O O . ILE A 1 166 ? 20.568 -5.288 -3.248 1.00 90.00 166 ILE A O 1
ATOM 1322 N N . TRP A 1 167 ? 18.942 -3.976 -4.071 1.00 80.44 167 TRP A N 1
ATOM 1323 C CA . TRP A 1 167 ? 19.344 -2.806 -3.318 1.00 80.44 167 TRP A CA 1
ATOM 1324 C C . TRP A 1 167 ? 18.885 -2.937 -1.866 1.00 80.44 167 TRP A C 1
ATOM 1326 O O . TRP A 1 167 ? 17.712 -3.150 -1.586 1.00 80.44 167 TRP A O 1
ATOM 1336 N N . GLU A 1 168 ? 19.811 -2.817 -0.914 1.00 70.75 168 GLU A N 1
ATOM 1337 C CA . GLU A 1 168 ? 19.467 -2.945 0.503 1.00 70.75 168 GLU A CA 1
ATOM 1338 C C . GLU A 1 168 ? 18.422 -1.897 0.917 1.00 70.75 168 GLU A C 1
ATOM 1340 O O . GLU A 1 168 ? 18.522 -0.725 0.545 1.00 70.75 168 GLU A O 1
ATOM 1345 N N . LYS A 1 169 ? 17.455 -2.319 1.744 1.00 64.62 169 LYS A N 1
ATOM 1346 C CA . LYS A 1 169 ? 16.390 -1.500 2.351 1.00 64.62 169 LYS A CA 1
ATOM 1347 C C . LYS A 1 169 ? 16.961 -0.324 3.148 1.00 64.62 169 LYS A C 1
ATOM 1349 O O . LYS A 1 169 ? 17.056 -0.376 4.372 1.00 64.62 169 LYS A O 1
ATOM 1354 N N . CYS A 1 170 ? 17.345 0.748 2.469 1.00 61.12 170 CYS A N 1
ATOM 1355 C CA . CYS A 1 170 ? 17.839 1.966 3.089 1.00 61.12 170 CYS A CA 1
ATOM 1356 C C . CYS A 1 170 ? 16.919 3.124 2.695 1.00 61.12 170 CYS A C 1
ATOM 1358 O O . CYS A 1 170 ? 16.899 3.571 1.553 1.00 61.12 170 CYS A O 1
ATOM 1360 N N . GLU A 1 171 ? 16.161 3.640 3.666 1.00 60.84 171 GLU A N 1
ATOM 1361 C CA . GLU A 1 171 ? 15.238 4.771 3.472 1.00 60.84 171 GLU A CA 1
ATOM 1362 C C . GLU A 1 171 ? 15.926 6.008 2.861 1.00 60.84 171 GLU A C 1
ATOM 1364 O O . GLU A 1 171 ? 15.279 6.794 2.177 1.00 60.84 171 GLU A O 1
ATOM 1369 N N . ASN A 1 172 ? 17.246 6.150 3.034 1.00 68.00 172 ASN A N 1
ATOM 1370 C CA . ASN A 1 172 ? 18.019 7.301 2.559 1.00 68.00 172 ASN A CA 1
ATOM 1371 C C . ASN A 1 172 ? 18.749 7.077 1.221 1.00 68.00 172 ASN A C 1
ATOM 1373 O O . ASN A 1 172 ? 19.438 7.987 0.760 1.00 68.00 172 ASN A O 1
ATOM 1377 N N . CYS A 1 173 ? 18.661 5.893 0.601 1.00 75.31 173 CYS A N 1
ATOM 1378 C CA . CYS A 1 173 ? 19.318 5.634 -0.689 1.00 75.31 173 CYS A CA 1
ATOM 1379 C C . CYS A 1 173 ? 18.375 5.733 -1.893 1.00 75.31 173 CYS A C 1
ATOM 1381 O O . CYS A 1 173 ? 18.832 5.574 -3.025 1.00 75.31 173 CYS A O 1
ATOM 1383 N N . TRP A 1 174 ? 17.088 6.005 -1.659 1.00 80.50 174 TRP A N 1
ATOM 1384 C CA . TRP A 1 174 ? 16.079 6.030 -2.712 1.00 80.50 174 TRP A CA 1
ATOM 1385 C C . TRP A 1 174 ? 16.305 7.134 -3.735 1.00 80.50 174 TRP A C 1
ATOM 1387 O O . TRP A 1 174 ? 16.245 6.839 -4.921 1.00 80.50 174 TRP A O 1
ATOM 1397 N N . ASP A 1 175 ? 16.614 8.364 -3.315 1.00 84.94 175 ASP A N 1
ATOM 1398 C CA . ASP A 1 175 ? 16.797 9.461 -4.273 1.00 84.94 175 ASP A CA 1
ATOM 1399 C C . ASP A 1 175 ? 17.984 9.198 -5.225 1.00 84.94 175 ASP A C 1
ATOM 1401 O O . ASP A 1 175 ? 17.786 9.249 -6.439 1.00 84.94 175 ASP A O 1
ATOM 1405 N N . PRO A 1 176 ? 19.192 8.815 -4.751 1.00 88.94 176 PRO A N 1
ATOM 1406 C CA . PRO A 1 176 ? 20.290 8.462 -5.656 1.00 88.94 176 PRO A CA 1
ATOM 1407 C C . PRO A 1 176 ? 19.990 7.265 -6.570 1.00 88.94 176 PRO A C 1
ATOM 1409 O O . PRO A 1 176 ? 20.350 7.282 -7.750 1.00 88.94 176 PRO A O 1
ATOM 1412 N N . LEU A 1 177 ? 19.334 6.226 -6.040 1.00 87.94 177 LEU A N 1
ATOM 1413 C CA . LEU A 1 177 ? 18.925 5.055 -6.819 1.00 87.94 177 LEU A CA 1
ATOM 1414 C C . LEU A 1 177 ? 17.937 5.454 -7.918 1.00 87.94 177 LEU A C 1
ATOM 1416 O O . LEU A 1 177 ? 18.105 5.090 -9.080 1.00 87.94 177 LEU A O 1
ATOM 1420 N N . TYR A 1 178 ? 16.933 6.244 -7.553 1.00 89.62 178 TYR A N 1
ATOM 1421 C CA . TYR A 1 178 ? 15.906 6.721 -8.460 1.00 89.62 178 TYR A CA 1
ATOM 1422 C C . TYR A 1 178 ? 16.496 7.565 -9.591 1.00 89.62 178 TYR A C 1
ATOM 1424 O O . TYR A 1 178 ? 16.186 7.324 -10.756 1.00 89.62 178 TYR A O 1
ATOM 1432 N N . GLU A 1 179 ? 17.403 8.493 -9.280 1.00 91.56 179 GLU A N 1
ATOM 1433 C CA . GLU A 1 179 ? 18.091 9.291 -10.302 1.00 91.56 179 GLU A CA 1
ATOM 1434 C C . GLU A 1 179 ? 18.966 8.427 -11.224 1.00 91.56 179 GLU A C 1
ATOM 1436 O O . GLU A 1 179 ? 19.047 8.687 -12.429 1.00 91.56 179 GLU A O 1
ATOM 1441 N N . THR A 1 180 ? 19.563 7.353 -10.696 1.00 93.00 180 THR A N 1
ATOM 1442 C CA . THR A 1 180 ? 20.319 6.373 -11.496 1.00 93.00 180 THR A CA 1
ATOM 1443 C C . THR A 1 180 ? 19.400 5.627 -12.467 1.00 93.00 180 THR A C 1
ATOM 1445 O O . THR A 1 180 ? 19.697 5.546 -13.661 1.00 93.00 180 THR A O 1
ATOM 1448 N N . VAL A 1 181 ? 18.249 5.141 -11.988 1.00 92.88 181 VAL A N 1
ATOM 1449 C CA . VAL A 1 181 ? 17.220 4.486 -12.815 1.00 92.88 181 VAL A CA 1
ATOM 1450 C C . VAL A 1 181 ? 16.695 5.442 -13.885 1.00 92.88 181 VAL A C 1
ATOM 1452 O O . VAL A 1 181 ? 16.688 5.100 -15.067 1.00 92.88 181 VAL A O 1
ATOM 1455 N N . LYS A 1 182 ? 16.312 6.661 -13.494 1.00 93.81 182 LYS A N 1
ATOM 1456 C CA . LYS A 1 182 ? 15.806 7.696 -14.401 1.00 93.81 182 LYS A CA 1
ATOM 1457 C C . LYS A 1 182 ? 16.812 8.006 -15.506 1.00 93.81 182 LYS A C 1
ATOM 1459 O O . LYS A 1 182 ? 16.451 7.994 -16.679 1.00 93.81 182 LYS A O 1
ATOM 1464 N N . SER A 1 183 ? 18.078 8.215 -15.146 1.00 94.38 183 SER A N 1
ATOM 1465 C CA . SER A 1 183 ? 19.147 8.492 -16.113 1.00 94.38 183 SER A CA 1
ATOM 1466 C C . SER A 1 183 ? 19.377 7.322 -17.073 1.00 94.38 183 SER A C 1
ATOM 1468 O O . SER A 1 183 ? 19.586 7.541 -18.263 1.00 94.38 183 SER A O 1
ATOM 1470 N N . SER A 1 184 ? 19.299 6.081 -16.579 1.00 95.31 184 SER A N 1
ATOM 1471 C CA . SER A 1 184 ? 19.475 4.870 -17.390 1.00 95.31 184 SER A CA 1
ATOM 1472 C C . SER A 1 184 ? 18.329 4.630 -18.376 1.00 95.31 184 SER A C 1
ATOM 1474 O O . SER A 1 184 ? 18.538 3.998 -19.408 1.00 95.31 184 SER A O 1
ATOM 1476 N N . LEU A 1 185 ? 17.122 5.116 -18.083 1.00 95.06 185 LEU A N 1
ATOM 1477 C CA . LEU A 1 185 ? 15.916 4.851 -18.875 1.00 95.06 185 LEU A CA 1
ATOM 1478 C C . LEU A 1 185 ? 15.429 6.066 -19.684 1.00 95.06 185 LEU A C 1
ATOM 1480 O O . LEU A 1 185 ? 14.452 5.944 -20.422 1.00 95.06 185 LEU A O 1
ATOM 1484 N N . TRP A 1 186 ? 16.081 7.225 -19.562 1.00 93.25 186 TRP A N 1
ATOM 1485 C CA . TRP A 1 186 ? 15.604 8.503 -20.105 1.00 93.25 186 TRP A CA 1
ATOM 1486 C C . TRP A 1 186 ? 15.299 8.471 -21.611 1.00 93.25 186 TRP A C 1
ATOM 1488 O O . TRP A 1 186 ? 14.269 8.975 -22.054 1.00 93.25 186 TRP A O 1
ATOM 1498 N N . ASP A 1 187 ? 16.154 7.837 -22.410 1.00 95.31 187 ASP A N 1
ATOM 1499 C CA . ASP A 1 187 ? 15.989 7.714 -23.863 1.00 95.31 187 ASP A CA 1
ATOM 1500 C C . ASP A 1 187 ? 14.842 6.778 -24.277 1.00 95.31 187 ASP A C 1
ATOM 1502 O O . ASP A 1 187 ? 14.302 6.938 -25.371 1.00 95.31 187 ASP A O 1
ATOM 1506 N N . LEU A 1 188 ? 14.416 5.853 -23.407 1.00 94.56 188 LEU A N 1
ATOM 1507 C CA . LEU A 1 188 ? 13.237 5.012 -23.656 1.00 94.56 188 LEU A CA 1
ATOM 1508 C C . LEU A 1 188 ? 11.924 5.785 -23.470 1.00 94.56 188 LEU A C 1
ATOM 1510 O O . LEU A 1 188 ? 10.883 5.378 -23.986 1.00 94.56 188 LEU A O 1
ATOM 1514 N N . PHE A 1 189 ? 11.971 6.905 -22.745 1.00 91.62 189 PHE A N 1
ATOM 1515 C CA . PHE A 1 189 ? 10.805 7.692 -22.362 1.00 91.62 189 PHE A CA 1
ATOM 1516 C C . PHE A 1 189 ? 11.072 9.191 -22.564 1.00 91.62 189 PHE A C 1
ATOM 1518 O O . PHE A 1 189 ? 11.176 9.940 -21.591 1.00 91.62 189 PHE A O 1
ATOM 1525 N N . PRO A 1 190 ? 11.099 9.677 -23.819 1.00 81.88 190 PRO A N 1
ATOM 1526 C CA . PRO A 1 190 ? 11.341 11.092 -24.125 1.00 81.88 190 PRO A CA 1
ATOM 1527 C C . PRO A 1 190 ? 10.287 12.054 -23.537 1.00 81.88 190 PRO A C 1
ATOM 1529 O O . PRO A 1 190 ? 10.473 13.265 -23.574 1.00 81.88 190 PRO A O 1
ATOM 1532 N N . GLN A 1 191 ? 9.191 11.518 -22.989 1.00 84.38 191 GLN A N 1
ATOM 1533 C CA . GLN A 1 191 ? 8.116 12.221 -22.281 1.00 84.38 191 GLN A CA 1
ATOM 1534 C C . GLN A 1 191 ? 7.977 11.712 -20.831 1.00 84.38 191 GLN A C 1
ATOM 1536 O O . GLN A 1 191 ? 6.870 11.455 -20.355 1.00 84.38 191 GLN A O 1
ATOM 1541 N N . TRP A 1 192 ? 9.108 11.502 -20.141 1.00 82.00 192 TRP A N 1
ATOM 1542 C CA . TRP A 1 192 ? 9.172 10.949 -18.776 1.00 82.00 192 TRP A CA 1
ATOM 1543 C C . TRP A 1 192 ? 8.188 11.621 -17.806 1.00 82.00 192 TRP A C 1
ATOM 1545 O O . TRP A 1 192 ? 7.485 10.949 -17.048 1.00 82.00 192 TRP A O 1
ATOM 1555 N N . GLU A 1 193 ? 8.129 12.953 -17.850 1.00 79.62 193 GLU A N 1
ATOM 1556 C CA . GLU A 1 193 ? 7.319 13.765 -16.939 1.00 79.62 193 GLU A CA 1
ATOM 1557 C C . GLU A 1 193 ? 5.847 13.842 -17.376 1.00 79.62 193 GLU A C 1
ATOM 1559 O O . GLU A 1 193 ? 4.958 13.678 -16.539 1.00 79.62 193 GLU A O 1
ATOM 1564 N N . ASP A 1 194 ? 5.579 13.991 -18.678 1.00 78.81 194 ASP A N 1
ATOM 1565 C CA . ASP A 1 194 ? 4.220 14.182 -19.213 1.00 78.81 194 ASP A CA 1
ATOM 1566 C C . ASP A 1 194 ? 3.318 12.955 -19.020 1.00 78.81 194 ASP A C 1
ATOM 1568 O O . ASP A 1 194 ? 2.101 13.079 -18.874 1.00 78.81 194 ASP A O 1
ATOM 1572 N N . LEU A 1 195 ? 3.906 11.756 -19.016 1.00 75.94 195 LEU A N 1
ATOM 1573 C CA . LEU A 1 195 ? 3.180 10.493 -18.867 1.00 75.94 195 LEU A CA 1
ATOM 1574 C C . LEU A 1 195 ? 3.194 9.950 -17.432 1.00 75.94 195 LEU A C 1
ATOM 1576 O O . LEU A 1 195 ? 2.755 8.824 -17.201 1.00 75.94 195 LEU A O 1
ATOM 1580 N N . HIS A 1 196 ? 3.664 10.747 -16.466 1.00 83.81 196 HIS A N 1
ATOM 1581 C CA . HIS A 1 196 ? 3.767 10.362 -15.056 1.00 83.81 196 HIS A CA 1
ATOM 1582 C C . HIS A 1 196 ? 4.584 9.076 -14.820 1.00 83.81 196 HIS A C 1
ATOM 1584 O O . HIS A 1 196 ? 4.375 8.382 -13.820 1.00 83.81 196 HIS A O 1
ATOM 1590 N N . TYR A 1 197 ? 5.544 8.764 -15.701 1.00 85.44 197 TYR A N 1
ATOM 1591 C CA . TYR A 1 197 ? 6.428 7.612 -15.511 1.00 85.44 197 TYR A CA 1
ATOM 1592 C C . TYR A 1 197 ? 7.278 7.757 -14.252 1.00 85.44 197 TYR A C 1
ATOM 1594 O O . TYR A 1 197 ? 7.617 6.754 -13.634 1.00 85.44 197 TYR A O 1
ATOM 1602 N N . ASP A 1 198 ? 7.549 8.994 -13.825 1.00 85.44 198 ASP A N 1
ATOM 1603 C CA . ASP A 1 198 ? 8.264 9.265 -12.583 1.00 85.44 198 ASP A CA 1
ATOM 1604 C C . ASP A 1 198 ? 7.621 8.575 -11.373 1.00 85.44 198 ASP A C 1
ATOM 1606 O O . ASP A 1 198 ? 8.272 7.787 -10.683 1.00 85.44 198 ASP A O 1
ATOM 1610 N N . ALA A 1 199 ? 6.319 8.806 -11.187 1.00 83.19 199 ALA A N 1
ATOM 1611 C CA . ALA A 1 199 ? 5.539 8.189 -10.125 1.00 83.19 199 ALA A CA 1
ATOM 1612 C C . ALA A 1 199 ? 5.435 6.672 -10.326 1.00 83.19 199 ALA A C 1
ATOM 1614 O O . ALA A 1 199 ? 5.657 5.921 -9.383 1.00 83.19 199 ALA A O 1
ATOM 1615 N N . ALA A 1 200 ? 5.178 6.213 -11.556 1.00 86.19 200 ALA A N 1
ATOM 1616 C CA . ALA A 1 200 ? 5.065 4.785 -11.844 1.00 86.19 200 ALA A CA 1
ATOM 1617 C C . ALA A 1 200 ? 6.348 4.016 -11.480 1.00 86.19 200 ALA A C 1
ATOM 1619 O O . ALA A 1 200 ? 6.271 2.974 -10.839 1.00 86.19 200 ALA A O 1
ATOM 1620 N N . PHE A 1 201 ? 7.531 4.529 -11.832 1.00 88.38 201 PHE A N 1
ATOM 1621 C CA . PHE A 1 201 ? 8.797 3.881 -11.480 1.00 88.38 201 PHE A CA 1
ATOM 1622 C C . PHE A 1 201 ? 9.064 3.871 -9.978 1.00 88.38 201 PHE A C 1
ATOM 1624 O O . PHE A 1 201 ? 9.538 2.857 -9.472 1.00 88.38 201 PHE A O 1
ATOM 1631 N N . LYS A 1 202 ? 8.729 4.947 -9.257 1.00 85.75 202 LYS A N 1
ATOM 1632 C CA . LYS A 1 202 ? 8.848 4.975 -7.791 1.00 85.75 202 LYS A CA 1
ATOM 1633 C C . LYS A 1 202 ? 7.978 3.905 -7.139 1.00 85.75 202 LYS A C 1
ATOM 1635 O O . LYS A 1 202 ? 8.494 3.113 -6.357 1.00 85.75 202 LYS A O 1
ATOM 1640 N N . GLU A 1 203 ? 6.706 3.829 -7.529 1.00 82.38 203 GLU A N 1
ATOM 1641 C CA . GLU A 1 203 ? 5.774 2.817 -7.016 1.00 82.38 203 GLU A CA 1
ATOM 1642 C C . GLU A 1 203 ? 6.254 1.394 -7.331 1.00 82.38 203 GLU A C 1
ATOM 1644 O O . GLU A 1 203 ? 6.283 0.539 -6.457 1.00 82.38 203 GLU A O 1
ATOM 1649 N N . MET A 1 204 ? 6.724 1.130 -8.554 1.00 87.81 204 MET A N 1
ATOM 1650 C CA . MET A 1 204 ? 7.234 -0.198 -8.918 1.00 87.81 204 MET A CA 1
ATOM 1651 C C . MET A 1 204 ? 8.484 -0.596 -8.134 1.00 87.81 204 MET A C 1
ATOM 1653 O O . MET A 1 204 ? 8.615 -1.752 -7.734 1.00 87.81 204 MET A O 1
ATOM 1657 N N . LEU A 1 205 ? 9.408 0.338 -7.906 1.00 87.00 205 LEU A N 1
ATOM 1658 C CA . LEU A 1 205 ? 10.581 0.061 -7.085 1.00 87.00 205 LEU A CA 1
ATOM 1659 C C . LEU A 1 205 ? 10.177 -0.244 -5.633 1.00 87.00 205 LEU A C 1
ATOM 1661 O O . LEU A 1 205 ? 10.707 -1.180 -5.036 1.00 87.00 205 LEU A O 1
ATOM 1665 N N . TRP A 1 206 ? 9.180 0.455 -5.090 1.00 83.75 206 TRP A N 1
ATOM 1666 C CA . TRP A 1 206 ? 8.589 0.127 -3.789 1.00 83.75 206 TRP A CA 1
ATOM 1667 C C . TRP A 1 206 ? 7.926 -1.261 -3.777 1.00 83.75 206 TRP A C 1
ATOM 1669 O O . TRP A 1 206 ? 8.208 -2.069 -2.882 1.00 83.75 206 TRP A O 1
ATOM 1679 N N . ALA A 1 207 ? 7.166 -1.602 -4.823 1.00 83.75 207 ALA A N 1
ATOM 1680 C CA . ALA A 1 207 ? 6.609 -2.940 -5.042 1.00 83.75 207 ALA A CA 1
ATOM 1681 C C . ALA A 1 207 ? 7.692 -4.025 -4.986 1.00 83.75 207 ALA A C 1
ATOM 1683 O O . ALA A 1 207 ? 7.530 -5.072 -4.351 1.00 83.75 207 ALA A O 1
ATOM 1684 N N . SER A 1 208 ? 8.826 -3.760 -5.635 1.00 87.25 208 SER A N 1
ATOM 1685 C CA . SER A 1 208 ? 9.931 -4.709 -5.767 1.00 87.25 208 SER A CA 1
ATOM 1686 C C . SER A 1 208 ? 10.699 -4.982 -4.486 1.00 87.25 208 SER A C 1
ATOM 1688 O O . SER A 1 208 ? 11.439 -5.956 -4.421 1.00 87.25 208 SER A O 1
ATOM 1690 N N . GLU A 1 209 ? 10.487 -4.160 -3.462 1.00 83.69 209 GLU A N 1
ATOM 1691 C CA . GLU A 1 209 ? 11.038 -4.340 -2.120 1.00 83.69 209 GLU A CA 1
ATOM 1692 C C . GLU A 1 209 ? 10.033 -4.981 -1.156 1.00 83.69 209 GLU A C 1
ATOM 1694 O O . GLU A 1 209 ? 10.370 -5.327 -0.013 1.00 83.69 209 GLU A O 1
ATOM 1699 N N . GLY A 1 210 ? 8.775 -5.113 -1.591 1.00 79.06 210 GLY A N 1
ATOM 1700 C CA . GLY A 1 210 ? 7.670 -5.346 -0.677 1.00 79.06 210 GLY A CA 1
ATOM 1701 C C . GLY A 1 210 ? 7.686 -4.263 0.402 1.00 79.06 210 GLY A C 1
ATOM 1702 O O . GLY A 1 210 ? 7.690 -4.571 1.599 1.00 79.06 210 GLY A O 1
ATOM 1703 N N . VAL A 1 211 ? 7.757 -2.998 -0.014 1.00 68.69 211 VAL A N 1
ATOM 1704 C CA . VAL A 1 211 ? 7.735 -1.824 0.859 1.00 68.69 211 VAL A CA 1
ATOM 1705 C C . VAL A 1 211 ? 6.657 -0.876 0.344 1.00 68.69 211 VAL A C 1
ATOM 1707 O O . VAL A 1 211 ? 6.575 -0.626 -0.845 1.00 68.69 211 VAL A O 1
ATOM 1710 N N . HIS A 1 212 ? 5.856 -0.320 1.249 1.00 58.97 212 HIS A N 1
ATOM 1711 C CA . HIS A 1 212 ? 4.887 0.743 0.980 1.00 58.97 212 HIS A CA 1
ATOM 1712 C C . HIS A 1 212 ? 3.683 0.432 0.070 1.00 58.97 212 HIS A C 1
ATOM 1714 O O . HIS A 1 212 ? 2.968 1.357 -0.302 1.00 58.97 212 HIS A O 1
ATOM 1720 N N . GLU A 1 213 ? 3.369 -0.826 -0.222 1.00 65.50 213 GLU A N 1
ATOM 1721 C CA . GLU A 1 213 ? 2.169 -1.142 -0.997 1.00 65.50 213 GLU A CA 1
ATOM 1722 C C . GLU A 1 213 ? 0.991 -1.533 -0.094 1.00 65.50 213 GLU A C 1
ATOM 1724 O O . GLU A 1 213 ? 1.127 -2.132 0.975 1.00 65.50 213 GLU A O 1
ATOM 1729 N N . THR A 1 214 ? -0.212 -1.151 -0.510 1.00 70.31 214 THR A N 1
ATOM 1730 C CA . THR A 1 214 ? -1.427 -1.901 -0.179 1.00 70.31 214 THR A CA 1
ATOM 1731 C C . THR A 1 214 ? -1.719 -2.698 -1.428 1.00 70.31 214 THR A C 1
ATOM 1733 O O . THR A 1 214 ? -1.975 -2.075 -2.450 1.00 70.31 214 THR A O 1
ATOM 1736 N N . THR A 1 215 ? -1.671 -4.026 -1.396 1.00 74.38 215 THR A N 1
ATOM 1737 C CA . THR A 1 215 ? -1.986 -4.809 -2.597 1.00 74.38 215 THR A CA 1
ATOM 1738 C C . THR A 1 215 ? -3.359 -5.442 -2.456 1.00 74.38 215 THR A C 1
ATOM 1740 O O . THR A 1 215 ? -3.770 -5.903 -1.387 1.00 74.38 215 THR A O 1
ATOM 1743 N N . SER A 1 216 ? -4.100 -5.450 -3.561 1.00 82.31 216 SER A N 1
ATOM 1744 C CA . SER A 1 216 ? -5.417 -6.082 -3.634 1.00 82.31 216 SER A CA 1
ATOM 1745 C C . SER A 1 216 ? -5.361 -7.595 -3.385 1.00 82.31 216 SER A C 1
ATOM 1747 O O . SER A 1 216 ? -6.366 -8.188 -2.992 1.00 82.31 216 SER A O 1
ATOM 1749 N N .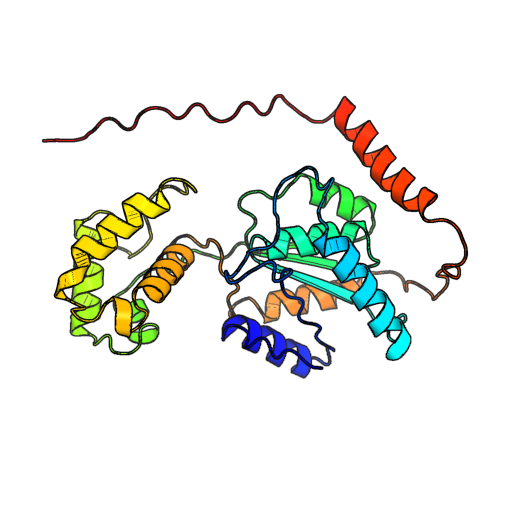 GLU A 1 217 ? -4.187 -8.205 -3.560 1.00 85.50 217 GLU A N 1
ATOM 1750 C CA . GLU A 1 217 ? -3.932 -9.634 -3.365 1.00 85.50 217 GLU A CA 1
ATOM 1751 C C . GLU A 1 217 ? -4.238 -10.098 -1.937 1.00 85.50 217 GLU A C 1
ATOM 1753 O O . GLU A 1 217 ? -4.845 -11.149 -1.767 1.00 85.50 217 GLU A O 1
ATOM 1758 N N . TYR A 1 218 ? -3.922 -9.289 -0.920 1.00 88.94 218 TYR A N 1
ATOM 1759 C CA . TYR A 1 218 ? -4.174 -9.640 0.486 1.00 88.94 218 TYR A CA 1
ATOM 1760 C C . TYR A 1 218 ? -5.506 -9.101 1.010 1.00 88.94 218 TYR A C 1
ATOM 1762 O O . TYR A 1 218 ? -5.765 -9.149 2.208 1.00 88.94 218 TYR A O 1
ATOM 1770 N N . THR A 1 219 ? -6.366 -8.554 0.147 1.00 91.00 219 THR A N 1
ATOM 1771 C CA . THR A 1 219 ? -7.633 -7.964 0.605 1.00 91.00 219 THR A CA 1
ATOM 1772 C C . THR A 1 219 ? -8.528 -8.986 1.303 1.00 91.00 219 THR A C 1
ATOM 1774 O O . THR A 1 219 ? -9.137 -8.651 2.316 1.00 91.00 219 THR A O 1
ATOM 1777 N N . ASP A 1 220 ? -8.605 -10.215 0.787 1.00 93.81 220 ASP A N 1
ATOM 1778 C CA . ASP A 1 220 ? -9.444 -11.246 1.406 1.00 93.81 220 ASP A CA 1
ATOM 1779 C C . ASP A 1 220 ? -8.868 -11.651 2.767 1.00 93.81 220 ASP A C 1
ATOM 1781 O O . ASP A 1 220 ? -9.592 -11.584 3.753 1.00 93.81 220 ASP A O 1
ATOM 1785 N N . ASP A 1 221 ? -7.553 -11.883 2.853 1.00 92.75 221 ASP A N 1
ATOM 1786 C CA . ASP A 1 221 ? -6.847 -12.169 4.110 1.00 92.75 221 ASP A CA 1
ATOM 1787 C C . ASP A 1 221 ? -7.024 -11.062 5.169 1.00 92.75 221 ASP A C 1
ATOM 1789 O O . ASP A 1 221 ? -7.122 -11.344 6.368 1.00 92.75 221 ASP A O 1
ATOM 1793 N N . ILE A 1 222 ? -7.049 -9.790 4.745 1.00 92.62 222 ILE A N 1
ATOM 1794 C CA . ILE A 1 222 ? -7.298 -8.636 5.625 1.00 92.62 222 ILE A CA 1
ATOM 1795 C C . ILE A 1 222 ? -8.712 -8.700 6.200 1.00 92.62 222 ILE A C 1
ATOM 1797 O O . ILE A 1 222 ? -8.896 -8.482 7.398 1.00 92.62 222 ILE A O 1
ATOM 1801 N N . ILE A 1 223 ? -9.713 -8.964 5.358 1.00 94.44 223 ILE A N 1
ATOM 1802 C CA . ILE A 1 223 ? -11.109 -8.983 5.803 1.00 94.44 223 ILE A CA 1
ATOM 1803 C C . ILE A 1 223 ? -11.387 -10.240 6.636 1.00 94.44 223 ILE A C 1
ATOM 1805 O O . ILE A 1 223 ? -12.022 -10.129 7.682 1.00 94.44 223 ILE A O 1
ATOM 1809 N N . ASP A 1 224 ? -10.850 -11.396 6.240 1.00 94.94 224 ASP A N 1
ATOM 1810 C CA . ASP A 1 224 ? -10.939 -12.650 6.996 1.00 94.94 224 ASP A CA 1
ATOM 1811 C C . ASP A 1 224 ? -10.358 -12.478 8.401 1.00 94.94 224 ASP A C 1
ATOM 1813 O O . ASP A 1 224 ? -10.998 -12.841 9.384 1.00 94.94 224 ASP A O 1
ATOM 1817 N N . PHE A 1 225 ? -9.204 -11.808 8.524 1.00 93.69 225 PHE A N 1
ATOM 1818 C CA . PHE A 1 225 ? -8.650 -11.462 9.832 1.00 93.69 225 PHE A CA 1
ATOM 1819 C C . PHE A 1 225 ? -9.645 -10.690 10.710 1.00 93.69 225 PHE A C 1
ATOM 1821 O O . PHE A 1 225 ? -9.784 -11.012 11.889 1.00 93.69 225 PHE A O 1
ATOM 1828 N N . PHE A 1 226 ? -10.330 -9.681 10.166 1.00 94.19 226 PHE A N 1
ATOM 1829 C CA . PHE A 1 226 ? -11.310 -8.912 10.933 1.00 94.19 226 PHE A CA 1
ATOM 1830 C C . PHE A 1 226 ? -12.525 -9.756 11.331 1.00 94.19 226 PHE A C 1
ATOM 1832 O O . PHE A 1 226 ? -12.965 -9.679 12.479 1.00 94.19 226 PHE A O 1
ATOM 1839 N N . GLU A 1 227 ? -13.035 -10.600 10.438 1.00 94.25 227 GLU A N 1
ATOM 1840 C CA . GLU A 1 227 ? -14.182 -11.473 10.720 1.00 94.25 227 GLU A CA 1
ATOM 1841 C C . GLU A 1 227 ? -13.862 -12.545 11.771 1.00 94.25 227 GLU A C 1
ATOM 1843 O O . GLU A 1 227 ? -14.667 -12.784 12.680 1.00 94.25 227 GLU A O 1
ATOM 1848 N N . ASP A 1 228 ? -12.656 -13.111 11.727 1.00 93.25 228 ASP A N 1
ATOM 1849 C CA . ASP A 1 228 ? -12.177 -14.078 12.716 1.00 93.25 228 ASP A CA 1
ATOM 1850 C C . ASP A 1 228 ? -12.142 -13.476 14.131 1.00 93.25 228 ASP A C 1
ATOM 1852 O O . ASP A 1 228 ? -12.421 -14.167 15.117 1.00 93.25 228 ASP A O 1
ATOM 1856 N N . THR A 1 229 ? -11.867 -12.170 14.254 1.00 88.06 229 THR A N 1
ATOM 1857 C CA . THR A 1 229 ? -11.842 -11.499 15.566 1.00 88.06 229 THR A CA 1
ATOM 1858 C C . THR A 1 229 ? -13.225 -11.353 16.203 1.00 88.06 229 THR A C 1
ATOM 1860 O O . THR A 1 229 ? -13.328 -11.387 17.431 1.00 88.06 229 THR A O 1
ATOM 1863 N N . VAL A 1 230 ? -14.300 -11.267 15.407 1.00 82.00 230 VAL A N 1
ATOM 1864 C CA . VAL A 1 230 ? -15.685 -11.238 15.925 1.00 82.00 230 VAL A CA 1
ATOM 1865 C C . VAL A 1 230 ? -16.030 -12.550 16.601 1.00 82.00 230 VAL A C 1
ATOM 1867 O O . VAL A 1 230 ? -16.640 -12.558 17.667 1.00 82.00 230 VAL A O 1
ATOM 1870 N N . SER A 1 231 ? -15.634 -13.657 15.977 1.00 75.38 231 SER A N 1
ATOM 1871 C CA . SER A 1 231 ? -15.963 -15.001 16.450 1.00 75.38 231 SER A CA 1
ATOM 1872 C C . SER A 1 231 ? -15.249 -15.345 17.760 1.00 75.38 231 SER A C 1
ATOM 1874 O O . SER A 1 231 ? -15.741 -16.166 18.532 1.00 75.38 231 SER A O 1
ATOM 1876 N N . ALA A 1 232 ? -14.101 -14.713 18.019 1.00 69.50 232 ALA A N 1
ATOM 1877 C CA . ALA A 1 232 ? -13.281 -14.960 19.200 1.00 69.50 232 ALA A CA 1
ATOM 1878 C C . ALA A 1 232 ? -13.593 -14.030 20.386 1.00 69.50 232 ALA A C 1
ATOM 1880 O O . ALA A 1 232 ? -13.300 -14.383 21.531 1.00 69.50 232 ALA A O 1
ATOM 1881 N N . ALA A 1 233 ? -14.159 -12.843 20.145 1.00 64.88 233 ALA A N 1
ATOM 1882 C CA . ALA A 1 233 ? -14.375 -11.863 21.201 1.00 64.88 233 ALA A CA 1
ATOM 1883 C C . ALA A 1 233 ? -15.667 -12.161 21.990 1.00 64.88 233 ALA A C 1
ATOM 1885 O O . ALA A 1 233 ? -16.741 -12.279 21.393 1.00 64.88 233 ALA A O 1
ATOM 1886 N N . PRO A 1 234 ? -15.624 -12.227 23.337 1.00 58.81 234 PRO A N 1
ATOM 1887 C CA . PRO A 1 234 ? -16.849 -12.208 24.125 1.00 58.81 234 PRO A CA 1
ATOM 1888 C C . PRO A 1 234 ? -17.609 -10.922 23.790 1.00 58.81 234 PRO A C 1
ATOM 1890 O O . PRO A 1 234 ? -17.006 -9.850 23.756 1.00 58.81 234 PRO A O 1
ATOM 1893 N N . SER A 1 235 ? -18.914 -11.044 23.510 1.00 59.78 235 SER A N 1
ATOM 1894 C CA . SER A 1 235 ? -19.818 -9.925 23.213 1.00 59.78 235 SER A CA 1
ATOM 1895 C C . SER A 1 235 ? -19.452 -8.724 24.081 1.00 59.78 235 SER A C 1
ATOM 1897 O O . SER A 1 235 ? -19.687 -8.760 25.291 1.00 59.78 235 SER A O 1
ATOM 1899 N N . MET A 1 236 ? -18.884 -7.673 23.475 1.00 57.62 236 MET A N 1
ATOM 1900 C CA . MET A 1 236 ? -18.686 -6.378 24.123 1.00 57.62 236 MET A CA 1
ATOM 1901 C C . MET A 1 236 ? -20.069 -5.769 24.350 1.00 57.62 236 MET A C 1
ATOM 1903 O O . MET A 1 236 ? -20.526 -4.911 23.595 1.00 57.62 236 MET A O 1
ATOM 1907 N N . ALA A 1 237 ? -20.788 -6.318 25.327 1.00 50.38 237 ALA A N 1
ATOM 1908 C CA . ALA A 1 237 ? -22.117 -5.892 25.692 1.00 50.38 237 ALA A CA 1
ATOM 1909 C C . ALA A 1 237 ? -22.071 -4.394 26.004 1.00 50.38 237 ALA A C 1
ATOM 1911 O O . ALA A 1 237 ? -21.089 -3.888 26.542 1.00 50.38 237 ALA A O 1
ATOM 1912 N N . ALA A 1 238 ? -23.142 -3.724 25.590 1.00 49.84 238 ALA A N 1
ATOM 1913 C CA . ALA A 1 238 ? -23.348 -2.293 25.388 1.00 49.84 238 ALA A CA 1
ATOM 1914 C C . ALA A 1 238 ? -23.061 -1.333 26.566 1.00 49.84 238 ALA A C 1
ATOM 1916 O O . ALA A 1 238 ? -23.437 -0.163 26.487 1.00 49.84 238 ALA A O 1
ATOM 1917 N N . ASP A 1 239 ? -22.381 -1.765 27.622 1.00 44.69 239 ASP A N 1
ATOM 1918 C CA . ASP A 1 239 ? -22.031 -0.941 28.776 1.00 44.69 239 ASP A CA 1
ATOM 1919 C C . ASP A 1 239 ? -20.793 -0.093 28.476 1.00 44.69 239 ASP A C 1
ATOM 1921 O O . ASP A 1 239 ? -19.750 -0.188 29.122 1.00 44.69 239 ASP A O 1
ATOM 1925 N N . HIS A 1 240 ? -20.913 0.780 27.476 1.00 50.22 240 HIS A N 1
ATOM 1926 C CA . HIS A 1 240 ? -20.066 1.957 27.441 1.00 50.22 240 HIS A CA 1
ATOM 1927 C C . HIS A 1 240 ? -20.705 2.987 28.380 1.00 50.22 240 HIS A C 1
ATOM 1929 O O . HIS A 1 240 ? -21.782 3.502 28.056 1.00 50.22 240 HIS A O 1
ATOM 1935 N N . PRO A 1 241 ? -20.092 3.304 29.538 1.00 45.12 241 PRO A N 1
ATOM 1936 C CA . PRO A 1 241 ? -20.581 4.388 30.370 1.00 45.12 241 PRO A CA 1
ATOM 1937 C C . PRO A 1 241 ? -20.624 5.637 29.497 1.00 45.12 241 PRO A C 1
ATOM 1939 O O . PRO A 1 241 ? -19.659 5.943 28.787 1.00 45.12 241 PRO A O 1
ATOM 1942 N N . ALA A 1 242 ? -21.781 6.299 29.491 1.00 42.28 242 ALA A N 1
ATOM 1943 C CA . ALA A 1 242 ? -21.990 7.540 28.770 1.00 42.28 242 ALA A CA 1
ATOM 1944 C C . ALA A 1 242 ? -20.756 8.435 28.950 1.00 42.28 242 ALA A C 1
ATOM 1946 O O . ALA A 1 242 ? -20.303 8.645 30.074 1.00 42.28 242 ALA A O 1
ATOM 1947 N N . LEU A 1 243 ? -20.208 8.928 27.835 1.00 44.66 243 LEU A N 1
ATOM 1948 C CA . LEU A 1 243 ? -19.072 9.854 27.747 1.00 44.66 243 LEU A CA 1
ATOM 1949 C C . LEU A 1 243 ? -19.420 11.236 28.347 1.00 44.66 243 LEU A C 1
ATOM 1951 O O . LEU A 1 243 ? -19.243 12.278 27.719 1.00 44.66 243 LEU A O 1
ATOM 1955 N N . HIS A 1 244 ? -19.924 11.252 29.575 1.00 39.69 244 HIS A N 1
ATOM 1956 C CA . HIS A 1 244 ? -20.177 12.417 30.399 1.00 39.69 244 HIS A CA 1
ATOM 1957 C C . HIS A 1 244 ? -19.244 12.343 31.611 1.00 39.69 244 HIS A C 1
ATOM 1959 O O . HIS A 1 244 ? -19.640 11.969 32.706 1.00 39.69 244 HIS A O 1
ATOM 1965 N N . GLY A 1 245 ? -17.980 12.709 31.384 1.00 42.75 245 GLY A N 1
ATOM 1966 C CA . GLY A 1 245 ? -17.005 12.987 32.441 1.00 42.75 245 GLY A CA 1
ATOM 1967 C C . GLY A 1 245 ? -15.886 11.953 32.557 1.00 42.75 245 GLY A C 1
ATOM 1968 O O . GLY A 1 245 ? -16.091 10.871 33.088 1.00 42.75 245 GLY A O 1
ATOM 1969 N N . GLY A 1 246 ? -14.675 12.320 32.118 1.00 39.50 246 GLY A N 1
ATOM 1970 C CA . GLY A 1 246 ? -13.444 11.627 32.524 1.00 39.50 246 GLY A CA 1
ATOM 1971 C C . GLY A 1 246 ? -12.515 11.162 31.400 1.00 39.50 246 GLY A C 1
ATOM 1972 O O . GLY A 1 246 ? -12.206 9.981 31.320 1.00 39.50 246 GLY A O 1
ATOM 1973 N N . SER A 1 247 ? -12.001 12.093 30.585 1.00 49.44 247 SER A N 1
ATOM 1974 C CA . SER A 1 247 ? -10.863 11.870 29.663 1.00 49.44 247 SER A CA 1
ATOM 1975 C C . SER A 1 247 ? -9.611 11.329 30.378 1.00 49.44 247 SER A C 1
ATOM 1977 O O . SER A 1 247 ? -8.839 10.568 29.810 1.00 49.44 247 SER A O 1
ATOM 1979 N N . ALA A 1 248 ? -9.442 11.646 31.666 1.00 47.66 248 ALA A N 1
ATOM 1980 C CA . ALA A 1 248 ? -8.184 11.433 32.372 1.00 47.66 248 ALA A CA 1
ATOM 1981 C C . ALA A 1 248 ? -7.849 9.966 32.705 1.00 47.66 248 ALA A C 1
ATOM 1983 O O . ALA A 1 248 ? -6.675 9.651 32.827 1.00 47.66 248 ALA A O 1
ATOM 1984 N N . ALA A 1 249 ? -8.816 9.055 32.865 1.00 44.47 249 ALA A N 1
ATOM 1985 C CA . ALA A 1 249 ? -8.521 7.711 33.390 1.00 44.47 249 ALA A CA 1
ATOM 1986 C C . ALA A 1 249 ? -7.946 6.751 32.331 1.00 44.47 249 ALA A C 1
ATOM 1988 O O . ALA A 1 249 ? -6.980 6.044 32.607 1.00 44.47 249 ALA A O 1
ATOM 1989 N N . HIS A 1 250 ? -8.484 6.763 31.107 1.00 45.28 250 HIS A N 1
ATOM 1990 C CA . HIS A 1 250 ? -7.930 5.978 29.994 1.00 45.28 250 HIS A CA 1
ATOM 1991 C C . HIS A 1 250 ? -6.628 6.587 29.462 1.00 45.28 250 HIS A C 1
ATOM 1993 O O . HIS A 1 250 ? -5.682 5.849 29.191 1.00 45.28 250 HIS A O 1
ATOM 1999 N N . GLU A 1 251 ? -6.542 7.922 29.397 1.00 45.66 251 GLU A N 1
ATOM 2000 C CA . GLU A 1 251 ? -5.283 8.615 29.107 1.00 45.66 251 GLU A CA 1
ATOM 2001 C C . GLU A 1 251 ? -4.236 8.312 30.186 1.00 45.66 251 GLU A C 1
ATOM 2003 O O . GLU A 1 251 ? -3.090 8.050 29.846 1.00 45.66 251 GLU A O 1
ATOM 2008 N N . SER A 1 252 ? -4.623 8.236 31.466 1.00 46.22 252 SER A N 1
ATOM 2009 C CA . SER A 1 252 ? -3.718 7.896 32.569 1.00 46.22 252 SER A CA 1
ATOM 2010 C C . SER A 1 252 ? -3.308 6.427 32.603 1.00 46.22 252 SER A C 1
ATOM 2012 O O . SER A 1 252 ? -2.202 6.165 33.051 1.00 46.22 252 SER A O 1
ATOM 2014 N N . LEU A 1 253 ? -4.134 5.467 32.179 1.00 43.16 253 LEU A N 1
ATOM 2015 C CA . LEU A 1 253 ? -3.757 4.044 32.134 1.00 43.16 253 LEU A CA 1
ATOM 2016 C C . LEU A 1 253 ? -2.822 3.750 30.959 1.00 43.16 253 LEU A C 1
ATOM 2018 O O . LEU A 1 253 ? -1.807 3.083 31.147 1.00 43.16 253 LEU A O 1
ATOM 2022 N N . ALA A 1 254 ? -3.103 4.318 29.783 1.00 45.81 254 ALA A N 1
ATOM 2023 C CA . ALA A 1 254 ? -2.187 4.263 28.649 1.00 45.81 254 ALA A CA 1
ATOM 2024 C C . ALA A 1 254 ? -0.887 5.026 28.955 1.00 45.81 254 ALA A C 1
ATOM 2026 O O . ALA A 1 254 ? 0.193 4.495 28.719 1.00 45.81 254 ALA A O 1
ATOM 2027 N N . ALA A 1 255 ? -0.966 6.218 29.561 1.00 45.59 255 ALA A N 1
ATOM 2028 C CA . ALA A 1 255 ? 0.210 6.982 29.981 1.00 45.59 255 ALA A CA 1
ATOM 2029 C C . ALA A 1 255 ? 0.979 6.310 31.130 1.00 45.59 255 ALA A C 1
ATOM 2031 O O . ALA A 1 255 ? 2.203 6.366 31.134 1.00 45.59 255 ALA A O 1
ATOM 2032 N N . ALA A 1 256 ? 0.314 5.647 32.082 1.00 46.19 256 ALA A N 1
ATOM 2033 C CA . ALA A 1 256 ? 0.976 4.924 33.169 1.00 46.19 256 ALA A CA 1
ATOM 2034 C C . ALA A 1 256 ? 1.653 3.647 32.662 1.00 46.19 256 ALA A C 1
ATOM 2036 O O . ALA A 1 256 ? 2.824 3.448 32.961 1.00 46.19 256 ALA A O 1
ATOM 2037 N N . ALA A 1 257 ? 0.985 2.839 31.830 1.00 48.56 257 ALA A N 1
ATOM 2038 C CA . ALA A 1 257 ? 1.609 1.688 31.170 1.00 48.56 257 ALA A CA 1
ATOM 2039 C C . ALA A 1 257 ? 2.788 2.119 30.273 1.00 48.56 257 ALA A C 1
ATOM 2041 O O . ALA A 1 257 ? 3.820 1.449 30.218 1.00 48.56 257 ALA A O 1
ATOM 2042 N N . PHE A 1 258 ? 2.672 3.279 29.622 1.00 45.25 258 PHE A N 1
ATOM 2043 C CA . PHE A 1 258 ? 3.725 3.888 28.810 1.00 45.25 258 PHE A CA 1
ATOM 2044 C C . PHE A 1 258 ? 4.910 4.412 29.644 1.00 45.25 258 PHE A C 1
ATOM 2046 O O . PHE A 1 258 ? 6.065 4.211 29.269 1.00 45.25 258 PHE A O 1
ATOM 2053 N N . LEU A 1 259 ? 4.657 5.055 30.789 1.00 46.28 259 LEU A N 1
ATOM 2054 C CA . LEU A 1 259 ? 5.695 5.568 31.693 1.00 46.28 259 LEU A CA 1
ATOM 2055 C C . LEU A 1 259 ? 6.386 4.453 32.493 1.00 46.28 259 LEU A C 1
ATOM 2057 O O . LEU A 1 259 ? 7.583 4.561 32.762 1.00 46.28 259 LEU A O 1
ATOM 2061 N N . ASP A 1 260 ? 5.669 3.385 32.836 1.00 43.78 260 ASP A N 1
ATOM 2062 C CA . ASP A 1 260 ? 6.221 2.224 33.541 1.00 43.78 260 ASP A CA 1
ATOM 2063 C C . ASP A 1 260 ? 7.053 1.341 32.588 1.00 43.78 260 ASP A C 1
ATOM 2065 O O . ASP A 1 260 ? 8.159 0.913 32.924 1.00 43.78 260 ASP A O 1
ATOM 2069 N N . GLY A 1 261 ? 6.623 1.204 31.324 1.00 46.66 261 GLY A N 1
ATOM 2070 C CA . GLY A 1 261 ? 7.392 0.540 30.263 1.00 46.66 261 GLY A CA 1
ATOM 2071 C C . GLY A 1 261 ? 8.713 1.238 29.889 1.00 46.66 261 GLY A C 1
ATOM 2072 O O . GLY A 1 261 ? 9.668 0.566 29.491 1.00 46.66 261 GLY A O 1
ATOM 2073 N N . ARG A 1 262 ? 8.827 2.567 30.079 1.00 46.16 262 ARG A N 1
ATOM 2074 C CA . ARG A 1 262 ? 10.094 3.314 29.895 1.00 46.16 262 ARG A CA 1
ATOM 2075 C C . ARG A 1 262 ? 11.182 2.895 30.887 1.00 46.16 262 ARG A C 1
ATOM 2077 O O . ARG A 1 262 ? 12.358 3.070 30.579 1.00 46.16 262 ARG A O 1
ATOM 2084 N N . LYS A 1 263 ? 10.822 2.374 32.067 1.00 44.19 263 LYS A N 1
ATOM 2085 C CA . LYS A 1 263 ? 11.801 2.050 33.118 1.00 44.19 263 LYS A CA 1
ATOM 2086 C C . LYS A 1 263 ? 12.436 0.667 32.978 1.00 44.19 263 LYS A C 1
ATOM 2088 O O . LYS A 1 263 ? 13.470 0.451 33.602 1.00 44.19 263 LYS A O 1
ATOM 2093 N N . SER A 1 264 ? 11.867 -0.251 32.189 1.00 43.41 264 SER A N 1
ATOM 2094 C CA . SER A 1 264 ? 12.325 -1.650 32.188 1.00 43.41 264 SER A CA 1
ATOM 2095 C C . SER A 1 264 ? 12.595 -2.301 30.824 1.00 43.41 264 SER A C 1
ATOM 2097 O O . SER A 1 264 ? 13.201 -3.369 30.823 1.00 43.41 264 SER A O 1
ATOM 2099 N N . ILE A 1 265 ? 12.214 -1.717 29.670 1.00 41.56 265 ILE A N 1
ATOM 2100 C CA . ILE A 1 265 ? 12.249 -2.457 28.377 1.00 41.56 265 ILE A CA 1
ATOM 2101 C C . ILE A 1 265 ? 12.906 -1.703 27.200 1.00 41.56 265 ILE A C 1
ATOM 2103 O O . ILE A 1 265 ? 12.871 -2.189 26.076 1.00 41.56 265 ILE A O 1
ATOM 2107 N N . LEU A 1 266 ? 13.562 -0.557 27.393 1.00 38.09 266 LEU A N 1
ATOM 2108 C CA . LEU A 1 266 ? 14.355 0.048 26.309 1.00 38.09 266 LEU A CA 1
ATOM 2109 C C . LEU A 1 266 ? 15.838 -0.333 26.457 1.00 38.09 266 LEU A C 1
ATOM 2111 O O . LEU A 1 266 ? 16.545 0.335 27.211 1.00 38.09 266 LEU A O 1
ATOM 2115 N N . PRO A 1 267 ? 16.348 -1.382 25.771 1.00 37.41 267 PRO A N 1
ATOM 2116 C CA . PRO A 1 267 ? 17.781 -1.477 25.542 1.00 37.41 267 PRO A CA 1
ATOM 2117 C C . PRO A 1 267 ? 18.204 -0.273 24.695 1.00 37.41 267 PRO A C 1
ATOM 2119 O O . PRO A 1 267 ? 17.446 0.188 23.842 1.00 37.41 267 PRO A O 1
ATOM 2122 N N . ASP A 1 268 ? 19.398 0.242 24.975 1.00 42.44 268 ASP A N 1
ATOM 2123 C CA . ASP A 1 268 ? 20.024 1.386 24.314 1.00 42.44 268 ASP A CA 1
ATOM 2124 C C . ASP A 1 268 ? 19.979 1.217 22.782 1.00 42.44 268 ASP A C 1
ATOM 2126 O O . ASP A 1 268 ? 20.806 0.526 22.185 1.00 42.44 268 ASP A O 1
ATOM 2130 N N . MET A 1 269 ? 18.960 1.792 22.133 1.00 38.59 269 MET A N 1
ATOM 2131 C CA . MET A 1 269 ? 18.812 1.786 20.678 1.00 38.59 269 MET A CA 1
ATOM 2132 C C . MET A 1 269 ? 19.733 2.853 20.089 1.00 38.59 269 MET A C 1
ATOM 2134 O O . MET A 1 269 ? 19.293 3.884 19.577 1.00 38.59 269 MET A O 1
ATOM 2138 N N . GLN A 1 270 ? 21.039 2.606 20.178 1.00 36.66 270 GLN A N 1
ATOM 2139 C CA . GLN A 1 270 ? 22.016 3.322 19.373 1.00 36.66 270 GLN A CA 1
ATOM 2140 C C . GLN A 1 270 ? 21.786 2.951 17.907 1.00 36.66 270 GLN A C 1
ATOM 2142 O O . GLN A 1 270 ? 21.729 1.775 17.542 1.00 36.66 270 GLN A O 1
ATOM 2147 N N . ARG A 1 271 ? 21.620 3.975 17.064 1.00 34.91 271 ARG A N 1
ATOM 2148 C CA . ARG A 1 271 ? 21.478 3.830 15.610 1.00 34.91 271 ARG A CA 1
ATOM 2149 C C . ARG A 1 271 ? 22.612 2.943 15.068 1.00 34.91 271 ARG A C 1
ATOM 2151 O O . ARG A 1 271 ? 23.752 3.127 15.500 1.00 34.91 271 ARG A O 1
ATOM 2158 N N . PRO A 1 272 ? 22.355 2.031 14.112 1.00 36.16 272 PRO A N 1
ATOM 2159 C CA . PRO A 1 272 ? 23.421 1.274 13.471 1.00 36.16 272 PRO A CA 1
ATOM 2160 C C . PRO A 1 272 ? 24.463 2.233 12.887 1.00 36.16 272 PRO A C 1
ATOM 2162 O O . PRO A 1 272 ? 24.138 3.126 12.107 1.00 36.16 272 PRO A O 1
ATOM 2165 N N . ASN A 1 273 ? 25.724 2.0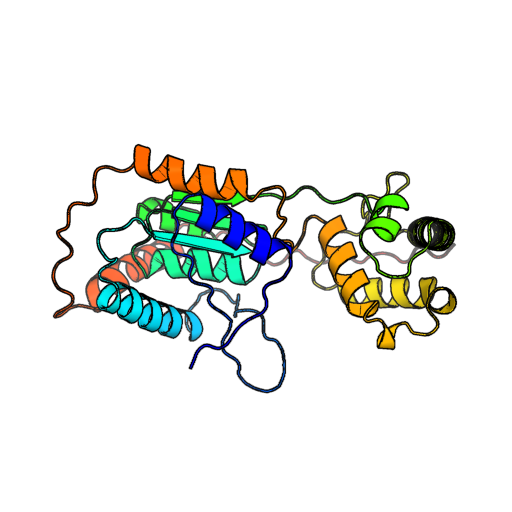55 13.280 1.00 33.78 273 ASN A N 1
ATOM 2166 C CA . ASN A 1 273 ? 26.853 2.736 12.660 1.00 33.78 273 ASN A CA 1
ATOM 2167 C C . ASN A 1 273 ? 26.883 2.366 11.170 1.00 33.78 273 ASN A C 1
ATOM 2169 O O . ASN A 1 273 ? 27.203 1.228 10.822 1.00 33.78 273 ASN A O 1
ATOM 2173 N N . HIS A 1 274 ? 26.568 3.323 10.295 1.00 35.09 274 HIS A N 1
ATOM 2174 C CA . HIS A 1 274 ? 26.718 3.184 8.849 1.00 35.09 274 HIS A CA 1
ATOM 2175 C C . HIS A 1 274 ? 28.196 2.930 8.512 1.00 35.09 274 HIS A C 1
ATOM 2177 O O . HIS A 1 274 ? 29.019 3.846 8.461 1.00 35.09 274 HIS A O 1
ATOM 2183 N N . ARG A 1 275 ? 28.561 1.661 8.303 1.00 36.16 275 ARG A N 1
ATOM 2184 C CA . ARG A 1 275 ? 29.850 1.301 7.709 1.00 36.16 275 ARG A CA 1
ATOM 2185 C C . ARG A 1 275 ? 29.839 1.721 6.239 1.00 36.16 275 ARG A C 1
ATOM 2187 O O . ARG A 1 275 ? 28.983 1.302 5.473 1.00 36.16 275 ARG A O 1
ATOM 2194 N N . ARG A 1 276 ? 30.828 2.546 5.885 1.00 36.88 276 ARG A N 1
ATOM 2195 C CA . ARG A 1 276 ? 31.226 2.953 4.529 1.00 36.88 276 ARG A CA 1
ATOM 2196 C C . ARG A 1 276 ? 31.061 1.826 3.500 1.00 36.88 276 ARG A C 1
ATOM 2198 O O . ARG A 1 276 ? 31.783 0.832 3.580 1.00 36.88 276 ARG A O 1
ATOM 2205 N N . MET A 1 277 ? 30.243 2.059 2.474 1.00 32.47 277 MET A N 1
ATOM 2206 C CA . MET A 1 277 ? 30.461 1.438 1.169 1.00 32.47 277 MET A CA 1
ATOM 2207 C C . MET A 1 277 ? 31.821 1.913 0.640 1.00 32.47 277 MET A C 1
ATOM 2209 O O . MET A 1 277 ? 32.061 3.111 0.480 1.00 32.47 277 MET A O 1
ATOM 2213 N N . LYS A 1 278 ? 32.746 0.971 0.435 1.00 35.62 278 LYS A N 1
ATOM 2214 C CA . LYS A 1 278 ? 33.940 1.190 -0.384 1.00 35.62 278 LYS A CA 1
ATOM 2215 C C . LYS A 1 278 ? 33.481 1.241 -1.839 1.00 35.62 278 LYS A C 1
ATOM 2217 O O . LYS A 1 278 ? 32.812 0.318 -2.287 1.00 35.62 278 LYS A O 1
ATOM 2222 N N . ALA A 1 279 ? 33.867 2.297 -2.546 1.00 36.59 279 ALA A N 1
ATOM 2223 C CA . ALA A 1 279 ? 33.766 2.367 -3.994 1.00 36.59 279 ALA A CA 1
ATOM 2224 C C . ALA A 1 279 ? 34.511 1.175 -4.619 1.00 36.59 279 ALA A C 1
ATOM 2226 O O . ALA A 1 279 ? 35.698 0.983 -4.350 1.00 36.59 279 ALA A O 1
ATOM 2227 N N . LEU A 1 280 ? 33.802 0.385 -5.421 1.00 37.16 280 LEU A N 1
ATOM 2228 C CA . LEU A 1 280 ? 34.385 -0.512 -6.410 1.00 37.16 280 LEU A CA 1
ATOM 2229 C C . LEU A 1 280 ? 34.465 0.284 -7.714 1.00 37.16 280 LEU A C 1
ATOM 2231 O O . LEU A 1 280 ? 33.470 0.450 -8.412 1.00 37.16 280 LEU A O 1
ATOM 2235 N N . HIS A 1 281 ? 35.642 0.843 -7.974 1.00 44.19 281 HIS A N 1
ATOM 2236 C CA . HIS A 1 281 ? 36.090 1.182 -9.317 1.00 44.19 281 HIS A CA 1
ATOM 2237 C C . HIS A 1 281 ? 37.254 0.242 -9.610 1.00 44.19 281 HIS A C 1
ATOM 2239 O O . HIS A 1 281 ? 38.313 0.416 -9.012 1.00 44.19 281 HIS A O 1
ATOM 2245 N N . ASP A 1 282 ? 37.011 -0.726 -10.486 1.00 47.03 282 ASP A N 1
ATOM 2246 C CA . ASP A 1 282 ? 37.985 -1.302 -11.412 1.00 47.03 282 ASP A CA 1
ATOM 2247 C C . ASP A 1 282 ? 37.307 -1.343 -12.790 1.00 47.03 282 ASP A C 1
ATOM 2249 O O . ASP A 1 282 ? 36.115 -1.732 -12.840 1.00 47.03 282 ASP A O 1
#